Protein AF-0000000080482739 (afdb_homodimer)

pLDDT: mean 92.6, std 7.58, range [60.0, 98.81]

InterPro domains:
  IPR036388 Winged helix-like DNA-binding domain superfamily [G3DSA:1.10.10.10] (7-89)
  IPR036390 Winged helix DNA-binding domain superfamily [SSF46785] (34-81)

Secondary structure (DSSP, 8-state):
--HHHHHHHHHH-TT--HHHHHHHHHHHH--S-EEHHHHHHHHT--HHHHHHHHHHHHHTTSEEEETTEEEE-HHHHHHHTT-S-GGGSPP-/--HHHHHHHHHH-TT--HHHHHHHHHHHH--S-EEHHHHHHHHT--HHHHHHHHHHHHHTTSEEEETTEEEE-HHHHHHHTT-S-GGGSPP-

Sequence (184 aa):
MSDEFLREMVNRISWFSPVDYEIMLFYEDHDIAVTAKSIAANIDYHRQYVNKRMRVLEDAGLFSNEEGIYELTEFGREFLAGNVDEDELPEPMSDEFLREMVNRISWFSPVDYEIMLFYEDHDIAVTAKSIAANIDYHRQYVNKRMRVLEDAGLFSNEEGIYELTEFGREFLAGNVDEDELPEP

Nearest PDB structures (foldseek):
  1r7j-assembly1_A-2  TM=8.053E-01  e=7.499E-03  Saccharolobus solfataricus
  7clf-assembly1_A  TM=6.835E-01  e=1.975E-03  Serratia marcescens
  2fxa-assembly3_D  TM=7.550E-01  e=1.098E-02  Bacillus subtilis
  1lnw-assembly2_C  TM=7.550E-01  e=2.072E-02  Pseudomonas aeruginosa
  1lnw-assembly3_F  TM=7.449E-01  e=1.825E-02  Pseudomonas aeruginosa

Foldseek 3Di:
DDPVLLVVLCVVQPVDDPVNSLLLVVCVVPQDKAALVVSCVPSVHDSVVSVVVLVQCVVQVQWDDDPRITGGDPVVVCVSVVNDDSVRGDGD/DDPVLLVVLCVVQPVDDPVNSLLLVVCVVPQDKAALVVSCVPSVHDSVVSVVVLVQCVVQVQWDDDPRITGGDPVVVCVSVVNDDSVRGDGD

Structure (mmCIF, N/CA/C/O backbone):
data_AF-0000000080482739-model_v1
#
loop_
_entity.id
_entity.type
_entity.pdbx_description
1 polymer 'MarR family transcriptional regulator'
#
loop_
_atom_site.group_PDB
_atom_site.id
_atom_site.type_symbol
_atom_site.label_atom_id
_atom_site.label_alt_id
_atom_site.label_comp_id
_atom_site.label_asym_id
_atom_site.label_entity_id
_atom_site.label_seq_id
_atom_site.pdbx_PDB_ins_code
_atom_site.Cartn_x
_atom_site.Cartn_y
_atom_site.Cartn_z
_atom_site.occupancy
_atom_site.B_iso_or_equiv
_atom_site.auth_seq_id
_atom_site.auth_comp_id
_atom_site.auth_asym_id
_atom_site.auth_atom_id
_atom_site.pdbx_PDB_model_num
ATOM 1 N N . MET A 1 1 ? 2.748 -4.219 -19.047 1 60 1 MET A N 1
ATOM 2 C CA . MET A 1 1 ? 2.061 -5.406 -19.547 1 60 1 MET A CA 1
ATOM 3 C C . MET A 1 1 ? 0.596 -5.102 -19.844 1 60 1 MET A C 1
ATOM 5 O O . MET A 1 1 ? -0.041 -4.336 -19.125 1 60 1 MET A O 1
ATOM 9 N N . SER A 1 2 ? 0.204 -5.523 -21.078 1 67.19 2 SER A N 1
ATOM 10 C CA . SER A 1 2 ? -1.145 -5.199 -21.531 1 67.19 2 SER A CA 1
ATOM 11 C C . SER A 1 2 ? -2.191 -6.027 -20.781 1 67.19 2 SER A C 1
ATOM 13 O O . SER A 1 2 ? -1.904 -7.133 -20.328 1 67.19 2 SER A O 1
ATOM 15 N N . ASP A 1 3 ? -3.18 -5.355 -20.188 1 77.38 3 ASP A N 1
ATOM 16 C CA . ASP A 1 3 ? -4.375 -6.023 -19.688 1 77.38 3 ASP A CA 1
ATOM 17 C C . ASP A 1 3 ? -4.676 -7.293 -20.469 1 77.38 3 ASP A C 1
ATOM 19 O O . ASP A 1 3 ? -5.055 -8.312 -19.906 1 77.38 3 ASP A O 1
ATOM 23 N N . GLU A 1 4 ? -4.211 -7.254 -21.703 1 78.88 4 GLU A N 1
ATOM 24 C CA . GLU A 1 4 ? -4.441 -8.398 -22.578 1 78.88 4 GLU A CA 1
ATOM 25 C C . GLU A 1 4 ? -3.539 -9.57 -22.219 1 78.88 4 GLU A C 1
ATOM 27 O O . GLU A 1 4 ? -3.977 -10.727 -22.219 1 78.88 4 GLU A O 1
ATOM 32 N N . PHE A 1 5 ? -2.369 -9.266 -21.906 1 81.44 5 PHE A N 1
ATOM 33 C CA . PHE A 1 5 ? -1.421 -10.297 -21.5 1 81.44 5 PHE A CA 1
ATOM 34 C C . PHE A 1 5 ? -1.895 -11 -20.234 1 81.44 5 PHE A C 1
ATOM 36 O O . PHE A 1 5 ? -1.905 -12.234 -20.172 1 81.44 5 PHE A O 1
ATOM 43 N N . LEU A 1 6 ? -2.285 -10.32 -19.25 1 83.19 6 LEU A N 1
ATOM 44 C CA . LEU A 1 6 ? -2.709 -10.898 -17.984 1 83.19 6 LEU A CA 1
ATOM 45 C C . LEU A 1 6 ? -3.971 -11.734 -18.156 1 83.19 6 LEU A C 1
ATOM 47 O O . LEU A 1 6 ? -4.105 -12.797 -17.547 1 83.19 6 LEU A O 1
ATOM 51 N N . ARG A 1 7 ? -4.816 -11.312 -19.031 1 81.81 7 ARG A N 1
ATOM 52 C CA . ARG A 1 7 ? -6.035 -12.07 -19.312 1 81.81 7 ARG A CA 1
ATOM 53 C C . ARG A 1 7 ? -5.707 -13.43 -19.922 1 81.81 7 ARG A C 1
ATOM 55 O O . ARG A 1 7 ? -6.352 -14.43 -19.609 1 81.81 7 ARG A O 1
ATOM 62 N N . GLU A 1 8 ? -4.766 -13.383 -20.781 1 83.94 8 GLU A N 1
ATOM 63 C CA . GLU A 1 8 ? -4.332 -14.633 -21.391 1 83.94 8 GLU A CA 1
ATOM 64 C C . GLU A 1 8 ? -3.729 -15.57 -20.344 1 83.94 8 GLU A C 1
ATOM 66 O O . GLU A 1 8 ? -3.941 -16.781 -20.406 1 83.94 8 GLU A O 1
ATOM 71 N N . MET A 1 9 ? -3.021 -14.992 -19.422 1 84.06 9 MET A N 1
ATOM 72 C CA . MET A 1 9 ? -2.373 -15.805 -18.406 1 84.06 9 MET A CA 1
ATOM 73 C C . MET A 1 9 ? -3.406 -16.469 -17.5 1 84.06 9 MET A C 1
ATOM 75 O O . MET A 1 9 ? -3.254 -17.625 -17.109 1 84.06 9 MET A O 1
ATOM 79 N N . VAL A 1 10 ? -4.418 -15.719 -17.125 1 82.5 10 VAL A N 1
ATOM 80 C CA . VAL A 1 10 ? -5.477 -16.234 -16.266 1 82.5 10 VAL A CA 1
ATOM 81 C C . VAL A 1 10 ? -6.09 -17.484 -16.891 1 82.5 10 VAL A C 1
ATOM 83 O O . VAL A 1 10 ? -6.48 -18.422 -16.188 1 82.5 10 VAL A O 1
ATOM 86 N N . ASN A 1 11 ? -6.07 -17.5 -18.156 1 83.69 11 ASN A N 1
ATOM 87 C CA . ASN A 1 11 ? -6.641 -18.641 -18.875 1 83.69 11 ASN A CA 1
ATOM 88 C C . ASN A 1 11 ? -5.656 -19.812 -18.953 1 83.69 11 ASN A C 1
ATOM 90 O O . ASN A 1 11 ? -6.062 -20.969 -19.016 1 83.69 11 ASN A O 1
ATOM 94 N N . ARG A 1 12 ? -4.43 -19.531 -18.969 1 86.62 12 ARG A N 1
ATOM 95 C CA . ARG A 1 12 ? -3.428 -20.547 -19.25 1 86.62 12 ARG A CA 1
ATOM 96 C C . ARG A 1 12 ? -2.889 -21.156 -17.953 1 86.62 12 ARG A C 1
ATOM 98 O O . ARG A 1 12 ? -2.418 -22.297 -17.938 1 86.62 12 ARG A O 1
ATOM 105 N N . ILE A 1 13 ? -2.891 -20.391 -16.922 1 90.75 13 ILE A N 1
ATOM 106 C CA . ILE A 1 13 ? -2.375 -20.875 -15.641 1 90.75 13 ILE A CA 1
ATOM 107 C C . ILE A 1 13 ? -3.51 -21.5 -14.828 1 90.75 13 ILE A C 1
ATOM 109 O O . ILE A 1 13 ? -4.402 -20.797 -14.352 1 90.75 13 ILE A O 1
ATOM 113 N N . SER A 1 14 ? -3.438 -22.766 -14.617 1 88.81 14 SER A N 1
ATOM 114 C CA . SER A 1 14 ? -4.562 -23.547 -14.117 1 88.81 14 SER A CA 1
ATOM 115 C C . SER A 1 14 ? -4.816 -23.266 -12.641 1 88.81 14 SER A C 1
ATOM 117 O O . SER A 1 14 ? -5.941 -23.422 -12.156 1 88.81 14 SER A O 1
ATOM 119 N N . TRP A 1 15 ? -3.82 -22.938 -11.891 1 92.38 15 TRP A N 1
ATOM 120 C CA . TRP A 1 15 ? -3.994 -22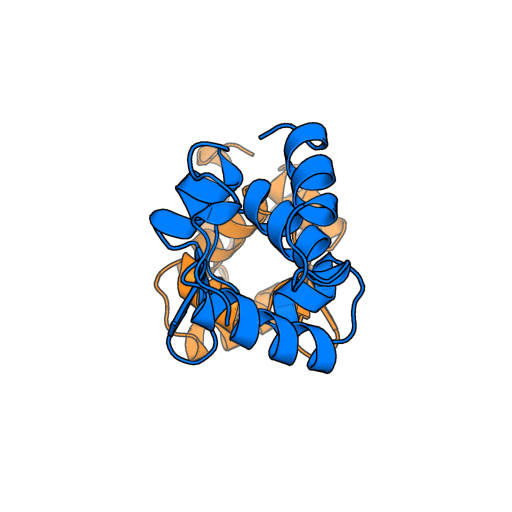.781 -10.453 1 92.38 15 TRP A CA 1
ATOM 121 C C . TRP A 1 15 ? -4.293 -21.328 -10.094 1 92.38 15 TRP A C 1
ATOM 123 O O . TRP A 1 15 ? -4.48 -21 -8.922 1 92.38 15 TRP A O 1
ATOM 133 N N . PHE A 1 16 ? -4.234 -20.359 -11.172 1 93.44 16 PHE A N 1
ATOM 134 C CA . PHE A 1 16 ? -4.57 -18.953 -10.938 1 93.44 16 PHE A CA 1
ATOM 135 C C . PHE A 1 16 ? -6.059 -18.797 -10.648 1 93.44 16 PHE A C 1
ATOM 137 O O . PHE A 1 16 ? -6.895 -19.422 -11.305 1 93.44 16 PHE A O 1
ATOM 144 N N . SER A 1 17 ? -6.367 -18.062 -9.648 1 92.94 17 SER A N 1
ATOM 145 C CA . SER A 1 17 ? -7.742 -17.672 -9.359 1 92.94 17 SER A CA 1
ATOM 146 C C . SER A 1 17 ? -8.031 -16.25 -9.867 1 92.94 17 SER A C 1
ATOM 148 O O . SER A 1 17 ? -7.105 -15.477 -10.102 1 92.94 17 SER A O 1
ATOM 150 N N . PRO A 1 18 ? -9.273 -15.945 -10.078 1 92.5 18 PRO A N 1
ATOM 151 C CA . PRO A 1 18 ? -9.625 -14.594 -10.523 1 92.5 18 PRO A CA 1
ATOM 152 C C . PRO A 1 18 ? -9.016 -13.508 -9.633 1 92.5 18 PRO A C 1
ATOM 154 O O . PRO A 1 18 ? -8.57 -12.477 -10.133 1 92.5 18 PRO A O 1
ATOM 157 N N . VAL A 1 19 ? -9.016 -13.773 -8.383 1 95.81 19 VAL A N 1
ATOM 158 C CA . VAL A 1 19 ? -8.492 -12.789 -7.445 1 95.81 19 VAL A CA 1
ATOM 159 C C . VAL A 1 19 ? -7 -12.578 -7.703 1 95.81 19 VAL A C 1
ATOM 161 O O . VAL A 1 19 ? -6.48 -11.477 -7.52 1 95.81 19 VAL A O 1
ATOM 164 N N . ASP A 1 20 ? -6.273 -13.633 -8.141 1 95.56 20 ASP A N 1
ATOM 165 C CA . ASP A 1 20 ? -4.848 -13.508 -8.438 1 95.56 20 ASP A CA 1
ATOM 166 C C . ASP A 1 20 ? -4.609 -12.492 -9.547 1 95.56 20 ASP A C 1
ATOM 168 O O . ASP A 1 20 ? -3.641 -11.727 -9.5 1 95.56 20 ASP A O 1
ATOM 172 N N . TYR A 1 21 ? -5.488 -12.508 -10.469 1 92.5 21 TYR A N 1
ATOM 173 C CA . TYR A 1 21 ? -5.434 -11.539 -11.562 1 92.5 21 TYR A CA 1
ATOM 174 C C . TYR A 1 21 ? -5.551 -10.117 -11.039 1 92.5 21 TYR A C 1
ATOM 176 O O . TYR A 1 21 ? -4.77 -9.242 -11.422 1 92.5 21 TYR A O 1
ATOM 184 N N . GLU A 1 22 ? -6.555 -9.883 -10.203 1 96.25 22 GLU A N 1
ATOM 185 C CA . GLU A 1 22 ? -6.754 -8.555 -9.625 1 96.25 22 GLU A CA 1
ATOM 186 C C . GLU A 1 22 ? -5.543 -8.117 -8.805 1 96.25 22 GLU A C 1
ATOM 188 O O . GLU A 1 22 ? -5.148 -6.949 -8.852 1 96.25 22 GLU A O 1
ATOM 193 N N . ILE A 1 23 ? -4.969 -9.07 -8.055 1 97.81 23 ILE A N 1
ATOM 194 C CA . ILE A 1 23 ? -3.768 -8.797 -7.27 1 97.81 23 ILE A CA 1
ATOM 195 C C . ILE A 1 23 ? -2.631 -8.383 -8.203 1 97.81 23 ILE A C 1
ATOM 197 O O . ILE A 1 23 ? -1.956 -7.379 -7.953 1 97.81 23 ILE A O 1
ATOM 201 N N . MET A 1 24 ? -2.422 -9.125 -9.32 1 95.81 24 MET A N 1
ATOM 202 C CA . MET A 1 24 ? -1.349 -8.844 -10.266 1 95.81 24 MET A CA 1
ATOM 203 C C . MET A 1 24 ? -1.55 -7.488 -10.93 1 95.81 24 MET A C 1
ATOM 205 O O . MET A 1 24 ? -0.592 -6.734 -11.109 1 95.81 24 MET A O 1
ATOM 209 N N . LEU A 1 25 ? -2.787 -7.125 -11.266 1 95 25 LEU A N 1
ATOM 210 C CA . LEU A 1 25 ? -3.094 -5.832 -11.875 1 95 25 LEU A CA 1
ATOM 211 C C . LEU A 1 25 ? -2.777 -4.695 -10.906 1 95 25 LEU A C 1
ATOM 213 O O . LEU A 1 25 ? -2.248 -3.658 -11.312 1 95 25 LEU A O 1
ATOM 217 N N . PHE A 1 26 ? -3.148 -4.965 -9.641 1 97.12 26 PHE A N 1
ATOM 218 C CA . PHE A 1 26 ? -2.83 -3.982 -8.617 1 97.12 26 PHE A CA 1
ATOM 219 C C . PHE A 1 26 ? -1.335 -3.688 -8.594 1 97.12 26 PHE A C 1
ATOM 221 O O . PHE A 1 26 ? -0.926 -2.525 -8.594 1 97.12 26 PHE A O 1
ATOM 228 N N . TYR A 1 27 ? -0.51 -4.719 -8.594 1 97.06 27 TYR A N 1
ATOM 229 C CA . TYR A 1 27 ? 0.936 -4.555 -8.492 1 97.06 27 TYR A CA 1
ATOM 230 C C . TYR A 1 27 ? 1.52 -4.027 -9.797 1 97.06 27 TYR A C 1
ATOM 232 O O . TYR A 1 27 ? 2.598 -3.43 -9.805 1 97.06 27 TYR A O 1
ATOM 240 N N . GLU A 1 28 ? 0.856 -4.336 -10.883 1 93.5 28 GLU A N 1
ATOM 241 C CA . GLU A 1 28 ? 1.294 -3.744 -12.148 1 93.5 28 GLU A CA 1
ATOM 242 C C . GLU A 1 28 ? 1.223 -2.221 -12.102 1 93.5 28 GLU A C 1
ATOM 244 O O . GLU A 1 28 ? 2.115 -1.536 -12.602 1 93.5 28 GLU A O 1
ATOM 249 N N . ASP A 1 29 ? 0.211 -1.74 -11.469 1 93.94 29 ASP A N 1
ATOM 250 C CA . ASP A 1 29 ? -0.023 -0.302 -11.391 1 93.94 29 ASP A CA 1
ATOM 251 C C . ASP A 1 29 ? 0.742 0.314 -10.219 1 93.94 29 ASP A C 1
ATOM 253 O O . ASP A 1 29 ? 1.063 1.504 -10.242 1 93.94 29 ASP A O 1
ATOM 257 N N . HIS A 1 30 ? 0.973 -0.564 -9.211 1 95.94 30 HIS A N 1
ATOM 258 C CA . HIS A 1 30 ? 1.596 -0.087 -7.984 1 95.94 30 HIS A CA 1
ATOM 259 C C . HIS A 1 30 ? 2.715 -1.021 -7.535 1 95.94 30 HIS A C 1
ATOM 261 O O . HIS A 1 30 ? 2.484 -1.938 -6.742 1 95.94 30 HIS A O 1
ATOM 267 N N . ASP A 1 31 ? 3.895 -0.769 -7.98 1 95.12 31 ASP A N 1
ATOM 268 C CA . ASP A 1 31 ? 5.047 -1.569 -7.582 1 95.12 31 ASP A CA 1
ATOM 269 C C . ASP A 1 31 ? 5.582 -1.125 -6.223 1 95.12 31 ASP A C 1
ATOM 271 O O . ASP A 1 31 ? 6.621 -0.468 -6.141 1 95.12 31 ASP A O 1
ATOM 275 N N . ILE A 1 32 ? 4.828 -1.486 -5.184 1 97.81 32 ILE A N 1
ATOM 276 C CA . ILE A 1 32 ? 5.109 -1.084 -3.809 1 97.81 32 ILE A CA 1
ATOM 277 C C . ILE A 1 32 ? 5.031 -2.301 -2.891 1 97.81 32 ILE A C 1
ATOM 279 O O . ILE A 1 32 ? 4.633 -3.387 -3.318 1 97.81 32 ILE A O 1
ATOM 283 N N . ALA A 1 33 ? 5.508 -2.168 -1.626 1 98.31 33 ALA A N 1
ATOM 284 C CA . ALA A 1 33 ? 5.418 -3.176 -0.574 1 98.31 33 ALA A CA 1
ATOM 285 C C . ALA A 1 33 ? 4.188 -2.951 0.3 1 98.31 33 ALA A C 1
ATOM 287 O O . ALA A 1 33 ? 4.082 -1.928 0.98 1 98.31 33 ALA A O 1
ATOM 288 N N . VAL A 1 34 ? 3.236 -3.957 0.28 1 98.56 34 VAL A N 1
ATOM 289 C CA . VAL A 1 34 ? 2.002 -3.703 1.017 1 98.56 34 VAL A CA 1
ATOM 290 C C . VAL A 1 34 ? 1.522 -4.992 1.68 1 98.56 34 VAL A C 1
ATOM 292 O O . VAL A 1 34 ? 1.953 -6.086 1.307 1 98.56 34 VAL A O 1
ATOM 295 N N . THR A 1 35 ? 0.647 -4.836 2.693 1 98.56 35 THR A N 1
ATOM 296 C CA . THR A 1 35 ? 0.034 -5.977 3.359 1 98.56 35 THR A CA 1
ATOM 297 C C . THR A 1 35 ? -1.109 -6.543 2.521 1 98.56 35 THR A C 1
ATOM 299 O O . THR A 1 35 ? -1.654 -5.852 1.658 1 98.56 35 THR A O 1
ATOM 302 N N . ALA A 1 36 ? -1.46 -7.77 2.877 1 98.5 36 ALA A N 1
ATOM 303 C CA . ALA A 1 36 ? -2.627 -8.383 2.252 1 98.5 36 ALA A CA 1
ATOM 304 C C . ALA A 1 36 ? -3.887 -7.566 2.516 1 98.5 36 ALA A C 1
ATOM 306 O O . ALA A 1 36 ? -4.75 -7.445 1.644 1 98.5 36 ALA A O 1
ATOM 307 N N . LYS A 1 37 ? -3.979 -6.996 3.721 1 98.25 37 LYS A N 1
ATOM 308 C CA . LYS A 1 37 ? -5.105 -6.137 4.078 1 98.25 37 LYS A CA 1
ATOM 309 C C . LYS A 1 37 ? -5.203 -4.938 3.141 1 98.25 37 LYS A C 1
ATOM 311 O O . LYS A 1 37 ? -6.297 -4.59 2.688 1 98.25 37 LYS A O 1
ATOM 316 N N . SER A 1 38 ? -4.121 -4.316 2.801 1 98.5 38 SER A N 1
ATOM 317 C CA . SER A 1 38 ? -4.098 -3.178 1.888 1 98.5 38 SER A CA 1
ATOM 318 C C . SER A 1 38 ? -4.512 -3.592 0.479 1 98.5 38 SER A C 1
ATOM 320 O O . SER A 1 38 ? -5.266 -2.881 -0.186 1 98.5 38 SER A O 1
ATOM 322 N N . ILE A 1 39 ? -3.941 -4.719 0.043 1 98.62 39 ILE A N 1
ATOM 323 C CA . ILE A 1 39 ? -4.297 -5.207 -1.286 1 98.62 39 ILE A CA 1
ATOM 324 C C . ILE A 1 39 ? -5.805 -5.406 -1.376 1 98.62 39 ILE A C 1
ATOM 326 O O . ILE A 1 39 ? -6.453 -4.91 -2.301 1 98.62 39 ILE A O 1
ATOM 330 N N . ALA A 1 40 ? -6.375 -6.098 -0.378 1 98.56 40 ALA A N 1
ATOM 331 C CA . ALA A 1 40 ? -7.805 -6.406 -0.354 1 98.56 40 ALA A CA 1
ATOM 332 C C . ALA A 1 40 ? -8.641 -5.137 -0.445 1 98.56 40 ALA A C 1
ATOM 334 O O . ALA A 1 40 ? -9.648 -5.098 -1.157 1 98.56 40 ALA A O 1
ATOM 335 N N . ALA A 1 41 ? -8.203 -4.113 0.21 1 97.94 41 ALA A N 1
ATOM 336 C CA . ALA A 1 41 ? -8.938 -2.85 0.262 1 97.94 41 ALA A CA 1
ATOM 337 C C . ALA A 1 41 ? -8.977 -2.182 -1.109 1 97.94 41 ALA A C 1
ATOM 339 O O . ALA A 1 41 ? -9.812 -1.31 -1.357 1 97.94 41 ALA A O 1
ATOM 340 N N . ASN A 1 42 ? -8.086 -2.568 -2.01 1 98.19 42 ASN A N 1
ATOM 341 C CA . ASN A 1 42 ? -7.965 -1.861 -3.281 1 98.19 42 ASN A CA 1
ATOM 342 C C . ASN A 1 42 ? -8.547 -2.678 -4.434 1 98.19 42 ASN A C 1
ATOM 344 O O . ASN A 1 42 ? -8.773 -2.146 -5.523 1 98.19 42 ASN A O 1
ATOM 348 N N . ILE A 1 43 ? -8.773 -3.945 -4.246 1 97.31 43 ILE A N 1
ATOM 349 C CA . ILE A 1 43 ? -9.273 -4.758 -5.352 1 97.31 43 ILE A CA 1
ATOM 350 C C . ILE A 1 43 ? -10.672 -5.285 -5.012 1 97.31 43 ILE A C 1
ATOM 352 O O . ILE A 1 43 ? -11.258 -6.039 -5.785 1 97.31 43 ILE A O 1
ATOM 356 N N . ASP A 1 44 ? -11.266 -4.941 -3.842 1 91.44 44 ASP A N 1
ATOM 357 C CA . ASP A 1 44 ? -12.617 -5.219 -3.377 1 91.44 44 ASP A CA 1
ATOM 358 C C . ASP A 1 44 ? -12.82 -6.715 -3.135 1 91.44 44 ASP A C 1
ATOM 360 O O . ASP A 1 44 ? -13.773 -7.305 -3.641 1 91.44 44 ASP A O 1
ATOM 364 N N . TYR A 1 45 ? -11.906 -7.426 -2.619 1 96.06 45 TYR A N 1
ATOM 365 C CA . TYR A 1 45 ? -11.977 -8.797 -2.117 1 96.06 45 TYR A CA 1
ATOM 366 C C . TYR A 1 45 ? -11.805 -8.828 -0.604 1 96.06 45 TYR A C 1
ATOM 368 O O . TYR A 1 45 ? -11.297 -7.879 -0.008 1 96.06 45 TYR A O 1
ATOM 376 N N . HIS A 1 46 ? -12.281 -9.891 -0.021 1 96.44 46 HIS A N 1
ATOM 377 C CA . HIS A 1 46 ? -12.141 -10.055 1.422 1 96.44 46 HIS A CA 1
ATOM 378 C C . HIS A 1 46 ? -10.695 -10.328 1.807 1 96.44 46 HIS A C 1
ATOM 380 O O . HIS A 1 46 ? -9.992 -11.078 1.123 1 96.44 46 HIS A O 1
ATOM 386 N N . ARG A 1 47 ? -10.305 -9.766 2.883 1 96.69 47 ARG A N 1
ATOM 387 C CA . ARG A 1 47 ? -8.922 -9.844 3.35 1 96.69 47 ARG A CA 1
ATOM 388 C C . ARG A 1 47 ? -8.492 -11.289 3.568 1 96.69 47 ARG A C 1
ATOM 390 O O . ARG A 1 47 ? -7.367 -11.664 3.236 1 96.69 47 ARG A O 1
ATOM 397 N N . GLN A 1 48 ? -9.344 -12.07 4.109 1 97.56 48 GLN A N 1
ATOM 398 C CA . GLN A 1 48 ? -8.984 -13.453 4.41 1 97.56 48 GLN A CA 1
ATOM 399 C C . GLN A 1 48 ? -8.641 -14.227 3.139 1 97.56 48 GLN A C 1
ATOM 401 O O . GLN A 1 48 ? -7.703 -15.016 3.121 1 97.56 48 GLN A O 1
ATOM 406 N N . TYR A 1 49 ? -9.445 -13.992 2.096 1 97.88 49 TYR A N 1
ATOM 407 C CA . TYR A 1 49 ? -9.188 -14.68 0.836 1 97.88 49 TYR A CA 1
ATOM 408 C C . TYR A 1 49 ? -7.91 -14.172 0.186 1 97.88 49 TYR A C 1
ATOM 410 O O . TYR A 1 49 ? -7.133 -14.953 -0.368 1 97.88 49 TYR A O 1
ATOM 418 N N . VAL A 1 50 ? -7.688 -12.906 0.201 1 98.56 50 VAL A N 1
ATOM 419 C CA . VAL A 1 50 ? -6.465 -12.328 -0.354 1 98.56 50 VAL A CA 1
ATOM 420 C C . VAL A 1 50 ? -5.25 -12.883 0.386 1 98.56 50 VAL A C 1
ATOM 422 O O . VAL A 1 50 ? -4.227 -13.195 -0.23 1 98.56 50 VAL A O 1
ATOM 425 N N . ASN A 1 51 ? -5.309 -12.969 1.728 1 98.38 51 ASN A N 1
ATOM 426 C CA . ASN A 1 51 ? -4.23 -13.57 2.506 1 98.38 51 ASN A CA 1
ATOM 427 C C . ASN A 1 51 ? -3.857 -14.953 1.981 1 98.38 51 ASN A C 1
ATOM 429 O O . ASN A 1 51 ? -2.678 -15.25 1.785 1 98.38 51 ASN A O 1
ATOM 433 N N . LYS A 1 52 ? -4.863 -15.766 1.803 1 97.94 52 LYS A N 1
ATOM 434 C CA . LYS A 1 52 ? -4.645 -17.125 1.304 1 97.94 52 LYS A CA 1
ATOM 435 C C . LYS A 1 52 ? -3.975 -17.094 -0.067 1 97.94 52 LYS A C 1
ATOM 437 O O . LYS A 1 52 ? -3.025 -17.844 -0.31 1 97.94 52 LYS A O 1
ATOM 442 N N . ARG A 1 53 ? -4.488 -16.234 -0.937 1 98.12 53 ARG A N 1
ATOM 443 C CA . ARG A 1 53 ? -3.982 -16.203 -2.305 1 98.12 53 ARG A CA 1
ATOM 444 C C . ARG A 1 53 ? -2.57 -15.633 -2.354 1 98.12 53 ARG A C 1
ATOM 446 O O . ARG A 1 53 ? -1.754 -16.047 -3.178 1 98.12 53 ARG A O 1
ATOM 453 N N . MET A 1 54 ? -2.244 -14.688 -1.485 1 98.56 54 MET A N 1
ATOM 454 C CA . MET A 1 54 ? -0.889 -14.148 -1.441 1 98.56 54 MET A CA 1
ATOM 455 C C . MET A 1 54 ? 0.115 -15.227 -1.061 1 98.56 54 MET A C 1
ATOM 457 O O . MET A 1 54 ? 1.247 -15.234 -1.548 1 98.56 54 MET A O 1
ATOM 461 N N . ARG A 1 55 ? -0.265 -16.141 -0.171 1 98 55 ARG A N 1
ATOM 462 C CA . ARG A 1 55 ? 0.608 -17.25 0.181 1 98 55 ARG A CA 1
ATOM 463 C C . ARG A 1 55 ? 0.883 -18.141 -1.03 1 98 55 ARG A C 1
ATOM 465 O O . ARG A 1 55 ? 2.02 -18.562 -1.252 1 98 55 ARG A O 1
ATOM 472 N N . VAL A 1 56 ? -0.133 -18.406 -1.792 1 97.19 56 VAL A N 1
ATOM 473 C CA . VAL A 1 56 ? -0.007 -19.219 -2.992 1 97.19 56 VAL A CA 1
ATOM 474 C C . VAL A 1 56 ? 0.936 -18.547 -3.984 1 97.19 56 VAL A C 1
ATOM 476 O O . VAL A 1 56 ? 1.847 -19.188 -4.52 1 97.19 56 VAL A O 1
ATOM 479 N N . LEU A 1 57 ? 0.733 -17.25 -4.254 1 97.31 57 LEU A N 1
ATOM 480 C CA . LEU A 1 57 ? 1.543 -16.5 -5.199 1 97.31 57 LEU A CA 1
ATOM 481 C C . LEU A 1 57 ? 2.98 -16.375 -4.711 1 97.31 57 LEU A C 1
ATOM 483 O O . LEU A 1 57 ? 3.918 -16.375 -5.512 1 97.31 57 LEU A O 1
ATOM 487 N N . GLU A 1 58 ? 3.129 -16.219 -3.328 1 97.81 58 GLU A N 1
ATOM 488 C CA . GLU A 1 58 ? 4.457 -16.234 -2.719 1 97.81 58 GLU A CA 1
ATOM 489 C C . GLU A 1 58 ? 5.156 -17.578 -2.957 1 97.81 58 GLU A C 1
ATOM 491 O O . GLU A 1 58 ? 6.328 -17.609 -3.342 1 97.81 58 GLU A O 1
ATOM 496 N N . ASP A 1 59 ? 4.441 -18.656 -2.734 1 96.75 59 ASP A N 1
ATOM 497 C CA . ASP A 1 59 ? 4.992 -19.984 -2.93 1 96.75 59 ASP A CA 1
ATOM 498 C C . ASP A 1 59 ? 5.422 -20.203 -4.383 1 96.75 59 ASP A C 1
ATOM 500 O O . ASP A 1 59 ? 6.371 -20.938 -4.652 1 96.75 59 ASP A O 1
ATOM 504 N N . ALA A 1 60 ? 4.73 -19.531 -5.293 1 95.44 60 ALA A N 1
ATOM 505 C CA . ALA A 1 60 ? 5.051 -19.625 -6.715 1 95.44 60 ALA A CA 1
ATOM 506 C C . ALA A 1 60 ? 6.258 -18.75 -7.062 1 95.44 60 ALA A C 1
ATOM 508 O O . ALA A 1 60 ? 6.723 -18.75 -8.203 1 95.44 60 ALA A O 1
ATOM 509 N N . GLY A 1 61 ? 6.707 -17.953 -6.09 1 95.75 61 GLY A N 1
ATOM 510 C CA . GLY A 1 61 ? 7.93 -17.188 -6.266 1 95.75 61 GLY A CA 1
ATOM 511 C C . GLY A 1 61 ? 7.684 -15.781 -6.781 1 95.75 61 GLY A C 1
ATOM 512 O O . GLY A 1 61 ? 8.625 -15.031 -7.047 1 95.75 61 GLY A O 1
ATOM 513 N N . LEU A 1 62 ? 6.477 -15.391 -6.938 1 96.5 62 LEU A N 1
ATOM 514 C CA . LEU A 1 62 ? 6.133 -14.109 -7.547 1 96.5 62 LEU A CA 1
ATOM 515 C C . LEU A 1 62 ? 6.266 -12.969 -6.539 1 96.5 62 LEU A C 1
ATOM 517 O O . LEU A 1 62 ? 6.516 -11.828 -6.922 1 96.5 62 LEU A O 1
ATOM 521 N N . PHE A 1 63 ? 6.117 -13.305 -5.262 1 98.44 63 PHE A N 1
ATOM 522 C CA . PHE A 1 63 ? 6.188 -12.297 -4.215 1 98.44 63 PHE A CA 1
ATOM 523 C C . PHE A 1 63 ? 7.137 -12.734 -3.104 1 98.44 63 PHE A C 1
ATOM 525 O O . PHE A 1 63 ? 7.262 -13.922 -2.82 1 98.44 63 PHE A O 1
ATOM 532 N N . SER A 1 64 ? 7.84 -11.805 -2.533 1 98.56 64 SER A N 1
ATOM 533 C CA . SER A 1 64 ? 8.477 -11.984 -1.233 1 98.56 64 SER A CA 1
ATOM 534 C C . SER A 1 64 ? 7.566 -11.516 -0.103 1 98.56 64 SER A C 1
ATOM 536 O O . SER A 1 64 ? 6.602 -10.781 -0.338 1 98.56 64 SER A O 1
ATOM 538 N N . ASN A 1 65 ? 7.824 -11.977 1.054 1 98.56 65 ASN A N 1
ATOM 539 C CA . ASN A 1 65 ? 7.047 -11.688 2.256 1 98.56 65 ASN A CA 1
ATOM 540 C C . ASN A 1 65 ? 7.953 -11.43 3.457 1 98.56 65 ASN A C 1
ATOM 542 O O . ASN A 1 65 ? 8.703 -12.312 3.879 1 98.56 65 ASN A O 1
ATOM 546 N N . GLU A 1 66 ? 7.965 -10.289 3.898 1 97.56 66 GLU A N 1
ATOM 547 C CA . GLU A 1 66 ? 8.648 -9.938 5.141 1 97.56 66 GLU A CA 1
ATOM 548 C C . GLU A 1 66 ? 7.66 -9.484 6.207 1 97.56 66 GLU A C 1
ATOM 550 O O . GLU A 1 66 ? 7.309 -8.305 6.273 1 97.56 66 GLU A O 1
ATOM 555 N N . GLU A 1 67 ? 7.363 -10.414 7.086 1 96.56 67 GLU A N 1
ATOM 556 C CA . GLU A 1 67 ? 6.461 -10.148 8.203 1 96.56 67 GLU A CA 1
ATOM 557 C C . GLU A 1 67 ? 5.133 -9.578 7.711 1 96.56 67 GLU A C 1
ATOM 559 O O . GLU A 1 67 ? 4.672 -8.555 8.219 1 96.56 67 GLU A O 1
ATOM 564 N N . GLY A 1 68 ? 4.602 -10.125 6.668 1 97.56 68 GLY A N 1
ATOM 565 C CA . GLY A 1 68 ? 3.27 -9.766 6.211 1 97.56 68 GLY A CA 1
ATOM 566 C C . GLY A 1 68 ? 3.271 -8.664 5.172 1 97.56 68 GLY A C 1
ATOM 567 O O . GLY A 1 68 ? 2.211 -8.242 4.703 1 97.56 68 GLY A O 1
ATOM 568 N N . ILE A 1 69 ? 4.453 -8.18 4.766 1 98.38 69 ILE A N 1
ATOM 569 C CA . ILE A 1 69 ? 4.598 -7.184 3.707 1 98.38 69 ILE A CA 1
ATOM 570 C C . ILE A 1 69 ? 5.012 -7.871 2.408 1 98.38 69 ILE A C 1
ATOM 572 O O . ILE A 1 69 ? 6.102 -8.445 2.324 1 98.38 69 ILE A O 1
ATOM 576 N N . TYR A 1 70 ? 4.148 -7.734 1.407 1 98.81 70 TYR A N 1
ATOM 577 C CA . TYR A 1 70 ? 4.391 -8.414 0.138 1 98.81 70 TYR A CA 1
ATOM 578 C C . TYR A 1 70 ? 4.945 -7.445 -0.899 1 98.81 70 TYR A C 1
ATOM 580 O O . TYR A 1 70 ? 4.48 -6.309 -1.011 1 98.81 70 TYR A O 1
ATOM 588 N N . GLU A 1 71 ? 5.902 -7.879 -1.575 1 98.62 71 GLU A N 1
ATOM 589 C CA . GLU A 1 71 ? 6.52 -7.152 -2.682 1 98.62 71 GLU A CA 1
ATOM 590 C C . GLU A 1 71 ? 6.832 -8.086 -3.848 1 98.62 71 GLU A C 1
ATOM 592 O O . GLU A 1 71 ? 7.16 -9.258 -3.643 1 98.62 71 GLU A O 1
ATOM 597 N N . LEU A 1 72 ? 6.688 -7.566 -5.027 1 98.44 72 LEU A N 1
ATOM 598 C CA . LEU A 1 72 ? 7.07 -8.367 -6.184 1 98.44 72 LEU A CA 1
ATOM 599 C C . LEU A 1 72 ? 8.539 -8.766 -6.105 1 98.44 72 LEU A C 1
ATOM 601 O O . LEU A 1 72 ? 9.398 -7.945 -5.773 1 98.44 72 LEU A O 1
ATOM 605 N N . THR A 1 73 ? 8.812 -10.023 -6.363 1 97.81 73 THR A N 1
ATOM 606 C CA . THR A 1 73 ? 10.188 -10.43 -6.621 1 97.81 73 THR A CA 1
ATOM 607 C C . THR A 1 73 ? 10.633 -9.992 -8.016 1 97.81 73 THR A C 1
ATOM 609 O O . THR A 1 73 ? 9.82 -9.484 -8.797 1 97.81 73 THR A O 1
ATOM 612 N N . GLU A 1 74 ? 11.984 -10.148 -8.297 1 96.88 74 GLU A N 1
ATOM 613 C CA . GLU A 1 74 ? 12.438 -9.938 -9.672 1 96.88 74 GLU A CA 1
ATOM 614 C C . GLU A 1 74 ? 11.688 -10.852 -10.641 1 96.88 74 GLU A C 1
ATOM 616 O O . GLU A 1 74 ? 11.281 -10.414 -11.727 1 96.88 74 GLU A O 1
ATOM 621 N N . PHE A 1 75 ? 11.523 -12.109 -10.227 1 95.44 75 PHE A N 1
ATOM 622 C CA . PHE A 1 75 ? 10.758 -13.062 -11.016 1 95.44 75 PHE A CA 1
ATOM 623 C C . PHE A 1 75 ? 9.336 -12.578 -11.227 1 95.44 75 PHE A C 1
ATOM 625 O O . PHE A 1 75 ? 8.797 -12.656 -12.336 1 95.44 75 PHE A O 1
ATOM 632 N N . GLY A 1 76 ? 8.664 -12.109 -10.203 1 95.5 76 GLY A N 1
ATOM 633 C CA . GLY A 1 76 ? 7.316 -11.57 -10.289 1 95.5 76 GLY A CA 1
ATOM 634 C C . GLY A 1 76 ? 7.203 -10.398 -11.25 1 95.5 76 GLY A C 1
ATOM 635 O O . GLY A 1 76 ? 6.238 -10.305 -12.016 1 95.5 76 GLY A O 1
ATOM 636 N N . ARG A 1 77 ? 8.219 -9.5 -11.258 1 96.31 77 ARG A N 1
ATOM 637 C CA . ARG A 1 77 ? 8.242 -8.359 -12.164 1 96.31 77 ARG A CA 1
ATOM 638 C C . ARG A 1 77 ? 8.391 -8.82 -13.609 1 96.31 77 ARG A C 1
ATOM 640 O O . ARG A 1 77 ? 7.719 -8.297 -14.508 1 96.31 77 ARG A O 1
ATOM 647 N N . GLU A 1 78 ? 9.258 -9.727 -13.844 1 93.69 78 GLU A N 1
ATOM 648 C CA . GLU A 1 78 ? 9.453 -10.273 -15.188 1 93.69 78 GLU A CA 1
ATOM 649 C C . GLU A 1 78 ? 8.195 -10.961 -15.688 1 93.69 78 GLU A C 1
ATOM 651 O O . GLU A 1 78 ? 7.859 -10.875 -16.875 1 93.69 78 GLU A O 1
ATOM 656 N N . PHE A 1 79 ? 7.59 -11.664 -14.727 1 93.38 79 PHE A N 1
ATOM 657 C CA . PHE A 1 79 ? 6.34 -12.328 -15.078 1 93.38 79 PHE A CA 1
ATOM 658 C C . PHE A 1 79 ? 5.301 -11.312 -15.547 1 93.38 79 PHE A C 1
ATOM 660 O O . PHE A 1 79 ? 4.695 -11.484 -16.609 1 93.38 79 PHE A O 1
ATOM 667 N N . LEU A 1 80 ? 5.086 -10.266 -14.805 1 92.75 80 LEU A N 1
ATOM 668 C CA . LEU A 1 80 ? 4.105 -9.242 -1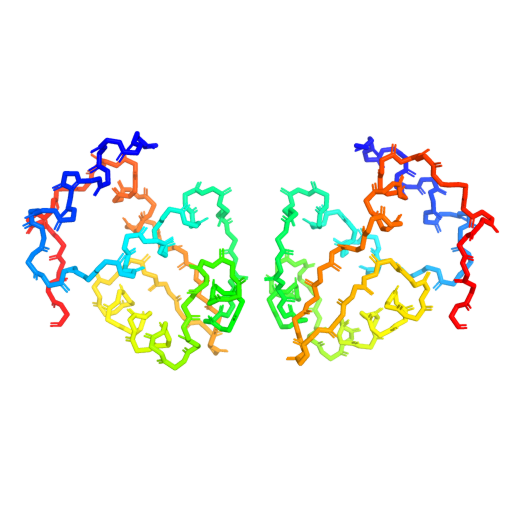5.141 1 92.75 80 LEU A CA 1
ATOM 669 C C . LEU A 1 80 ? 4.477 -8.539 -16.438 1 92.75 80 LEU A C 1
ATOM 671 O O . LEU A 1 80 ? 3.596 -8.094 -17.188 1 92.75 80 LEU A O 1
ATOM 675 N N . ALA A 1 81 ? 5.777 -8.492 -16.719 1 91.62 81 ALA A N 1
ATOM 676 C CA . ALA A 1 81 ? 6.258 -7.836 -17.938 1 91.62 81 ALA A CA 1
ATOM 677 C C . ALA A 1 81 ? 6.07 -8.742 -19.156 1 91.62 81 ALA A C 1
ATOM 679 O O . ALA A 1 81 ? 6.281 -8.312 -20.297 1 91.62 81 ALA A O 1
ATOM 680 N N . GLY A 1 82 ? 5.723 -9.961 -18.891 1 89.25 82 GLY A N 1
ATOM 681 C CA . GLY A 1 82 ? 5.523 -10.898 -19.984 1 89.25 82 GLY A CA 1
ATOM 682 C C . GLY A 1 82 ? 6.797 -11.609 -20.391 1 89.25 82 GLY A C 1
ATOM 683 O O . GLY A 1 82 ? 6.859 -12.203 -21.469 1 89.25 82 GLY A O 1
ATOM 684 N N . ASN A 1 83 ? 7.789 -11.547 -19.609 1 90.75 83 ASN A N 1
ATOM 685 C CA . ASN A 1 83 ? 9.094 -12.109 -19.938 1 90.75 83 ASN A CA 1
ATOM 686 C C . ASN A 1 83 ? 9.25 -13.531 -19.391 1 90.75 83 ASN A C 1
ATOM 688 O O . ASN A 1 83 ? 10.273 -14.172 -19.625 1 90.75 83 ASN A O 1
ATOM 692 N N . VAL A 1 84 ? 8.367 -14.008 -18.578 1 86.5 84 VAL A N 1
ATOM 693 C CA . VAL A 1 84 ? 8.359 -15.359 -18.031 1 86.5 84 VAL A CA 1
ATOM 694 C C . VAL A 1 84 ? 7.191 -16.156 -18.625 1 86.5 84 VAL A C 1
ATOM 696 O O . VAL A 1 84 ? 6.055 -15.68 -18.625 1 86.5 84 VAL A O 1
ATOM 699 N N . ASP A 1 85 ? 7.578 -17.234 -19.141 1 81.81 85 ASP A N 1
ATOM 700 C CA . ASP A 1 85 ? 6.535 -18.109 -19.688 1 81.81 85 ASP A CA 1
ATOM 701 C C . ASP A 1 85 ? 5.676 -18.703 -18.578 1 81.81 85 ASP A C 1
ATOM 703 O O . ASP A 1 85 ? 6.184 -19.031 -17.5 1 81.81 85 ASP A O 1
ATOM 707 N N . GLU A 1 86 ? 4.406 -18.781 -18.781 1 76.81 86 GLU A N 1
ATOM 708 C CA . GLU A 1 86 ? 3.451 -19.297 -17.797 1 76.81 86 GLU A CA 1
ATOM 709 C C . GLU A 1 86 ? 3.82 -20.703 -17.344 1 76.81 86 GLU A C 1
ATOM 711 O O . GLU A 1 86 ? 3.582 -21.078 -16.188 1 76.81 86 GLU A O 1
ATOM 716 N N . ASP A 1 87 ? 4.324 -21.422 -18.281 1 78.75 87 ASP A N 1
ATOM 717 C CA . ASP A 1 87 ? 4.68 -22.797 -17.969 1 78.75 87 ASP A CA 1
ATOM 718 C C . ASP A 1 87 ? 5.902 -22.859 -17.062 1 78.75 87 ASP A C 1
ATOM 720 O O . ASP A 1 87 ? 6.203 -23.906 -16.484 1 78.75 87 ASP A O 1
ATOM 724 N N . GLU A 1 88 ? 6.461 -21.688 -16.938 1 79.5 88 GLU A N 1
ATOM 725 C CA . GLU A 1 88 ? 7.652 -21.625 -16.094 1 79.5 88 GLU A CA 1
ATOM 726 C C . GLU A 1 88 ? 7.301 -21.25 -14.656 1 79.5 88 GLU A C 1
ATOM 728 O O . GLU A 1 88 ? 8.148 -21.328 -13.766 1 79.5 88 GLU A O 1
ATOM 733 N N . LEU A 1 89 ? 6.098 -20.906 -14.414 1 85.31 89 LEU A N 1
ATOM 734 C CA . LEU A 1 89 ? 5.699 -20.562 -13.055 1 85.31 89 LEU A CA 1
ATOM 735 C C . LEU A 1 89 ? 5.641 -21.812 -12.172 1 85.31 89 LEU A C 1
ATOM 737 O O . LEU A 1 89 ? 4.941 -22.766 -12.492 1 85.31 89 LEU A O 1
ATOM 741 N N . PRO A 1 90 ? 6.477 -21.797 -11.125 1 82.19 90 PRO A N 1
ATOM 742 C CA . PRO A 1 90 ? 6.383 -22.922 -10.195 1 82.19 90 PRO A CA 1
ATOM 743 C C . PRO A 1 90 ? 4.984 -23.094 -9.609 1 82.19 90 PRO A C 1
ATOM 745 O O . PRO A 1 90 ? 4.336 -22.109 -9.25 1 82.19 90 PRO A O 1
ATOM 748 N N . GLU A 1 91 ? 4.391 -24.344 -9.75 1 82.56 91 GLU A N 1
ATOM 749 C CA . GLU A 1 91 ? 3.1 -24.594 -9.117 1 82.56 91 GLU A CA 1
ATOM 750 C C . GLU A 1 91 ? 3.223 -24.609 -7.598 1 82.56 91 GLU A C 1
ATOM 752 O O . GLU A 1 91 ? 4.191 -25.141 -7.051 1 82.56 91 GLU A O 1
ATOM 757 N N . PRO A 1 92 ? 2.316 -23.844 -6.996 1 80.44 92 PRO A N 1
ATOM 758 C CA . PRO A 1 92 ? 2.414 -23.766 -5.535 1 80.44 92 PRO A CA 1
ATOM 759 C C . PRO A 1 92 ? 2.135 -25.109 -4.859 1 80.44 92 PRO A C 1
ATOM 761 O O . PRO A 1 92 ? 1.485 -25.969 -5.445 1 80.44 92 PRO A O 1
ATOM 764 N N . MET B 1 1 ? 1.608 17.578 -7.863 1 60.06 1 MET B N 1
ATOM 765 C CA . MET B 1 1 ? 2.223 18.594 -7 1 60.06 1 MET B CA 1
ATOM 766 C C . MET B 1 1 ? 3.742 18.469 -7.008 1 60.06 1 MET B C 1
ATOM 768 O O . MET B 1 1 ? 4.273 17.359 -7.074 1 60.06 1 MET B O 1
ATOM 772 N N . SER B 1 2 ? 4.367 19.641 -7.223 1 67.75 2 SER B N 1
ATOM 773 C CA . SER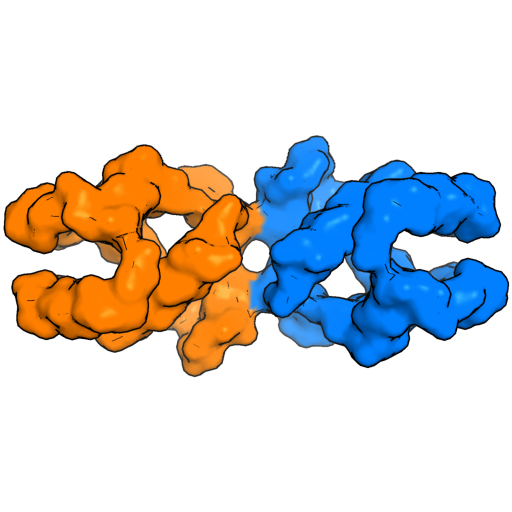 B 1 2 ? 5.82 19.641 -7.359 1 67.75 2 SER B CA 1
ATOM 774 C C . SER B 1 2 ? 6.5 19.375 -6.02 1 67.75 2 SER B C 1
ATOM 776 O O . SER B 1 2 ? 5.941 19.688 -4.965 1 67.75 2 SER B O 1
ATOM 778 N N . ASP B 1 3 ? 7.398 18.391 -5.977 1 77.62 3 ASP B N 1
ATOM 779 C CA . ASP B 1 3 ? 8.305 18.203 -4.848 1 77.62 3 ASP B CA 1
ATOM 780 C C . ASP B 1 3 ? 8.617 19.531 -4.172 1 77.62 3 ASP B C 1
ATOM 782 O O . ASP B 1 3 ? 8.688 19.609 -2.943 1 77.62 3 ASP B O 1
ATOM 786 N N . GLU B 1 4 ? 8.523 20.547 -4.973 1 79.38 4 GLU B N 1
ATOM 787 C CA . GLU B 1 4 ? 8.805 21.891 -4.461 1 79.38 4 GLU B CA 1
ATOM 788 C C . GLU B 1 4 ? 7.68 22.391 -3.566 1 79.38 4 GLU B C 1
ATOM 790 O O . GLU B 1 4 ? 7.93 23 -2.525 1 79.38 4 GLU B O 1
ATOM 795 N N . PHE B 1 5 ? 6.523 22.141 -3.971 1 81.69 5 PHE B N 1
ATOM 796 C CA . PHE B 1 5 ? 5.363 22.531 -3.186 1 81.69 5 PHE B CA 1
ATOM 797 C C . PHE B 1 5 ? 5.379 21.875 -1.814 1 81.69 5 PHE B C 1
ATOM 799 O O . PHE B 1 5 ? 5.199 22.531 -0.793 1 81.69 5 PHE B O 1
ATOM 806 N N . LEU B 1 6 ? 5.594 20.625 -1.724 1 83.75 6 LEU B N 1
ATOM 807 C CA . LEU B 1 6 ? 5.578 19.891 -0.465 1 83.75 6 LEU B CA 1
ATOM 808 C C . LEU B 1 6 ? 6.711 20.344 0.448 1 83.75 6 LEU B C 1
ATOM 810 O O . LEU B 1 6 ? 6.527 20.453 1.663 1 83.75 6 LEU B O 1
ATOM 814 N N . ARG B 1 7 ? 7.801 20.703 -0.134 1 82.25 7 ARG B N 1
ATOM 815 C CA . ARG B 1 7 ? 8.922 21.203 0.65 1 82.25 7 ARG B CA 1
ATOM 816 C C . ARG B 1 7 ? 8.57 22.531 1.321 1 82.25 7 ARG B C 1
ATOM 818 O O . ARG B 1 7 ? 8.977 22.781 2.461 1 82.25 7 ARG B O 1
ATOM 825 N N . GLU B 1 8 ? 7.914 23.297 0.574 1 84.25 8 GLU B N 1
ATOM 826 C CA . GLU B 1 8 ? 7.477 24.578 1.137 1 84.25 8 GLU B CA 1
ATOM 827 C C . GLU B 1 8 ? 6.496 24.375 2.287 1 84.25 8 GLU B C 1
ATOM 829 O O . GLU B 1 8 ? 6.539 25.094 3.285 1 84.25 8 GLU B O 1
ATOM 834 N N . MET B 1 9 ? 5.637 23.391 2.127 1 84.56 9 MET B N 1
ATOM 835 C CA . MET B 1 9 ? 4.633 23.125 3.152 1 84.56 9 MET B CA 1
ATOM 836 C C . MET B 1 9 ? 5.289 22.656 4.445 1 84.56 9 MET B C 1
ATOM 838 O O . MET B 1 9 ? 4.871 23.047 5.539 1 84.56 9 MET B O 1
ATOM 842 N N . VAL B 1 10 ? 6.281 21.781 4.316 1 83.25 10 VAL B N 1
ATOM 843 C CA . VAL B 1 10 ? 6.988 21.25 5.477 1 83.25 10 VAL B CA 1
ATOM 844 C C . VAL B 1 10 ? 7.559 22.406 6.301 1 83.25 10 VAL B C 1
ATOM 846 O O . VAL B 1 10 ? 7.617 22.328 7.531 1 83.25 10 VAL B O 1
ATOM 849 N N . ASN B 1 11 ? 7.855 23.453 5.621 1 84.44 11 ASN B N 1
ATOM 850 C CA . ASN B 1 11 ? 8.43 24.609 6.301 1 84.44 11 ASN B CA 1
ATOM 851 C C . ASN B 1 11 ? 7.344 25.484 6.91 1 84.44 11 ASN B C 1
ATOM 853 O O . ASN B 1 11 ? 7.578 26.156 7.922 1 84.44 11 ASN B O 1
ATOM 857 N N . ARG B 1 12 ? 6.23 25.516 6.344 1 86.88 12 ARG B N 1
ATOM 858 C CA . ARG B 1 12 ? 5.203 26.469 6.734 1 86.88 12 ARG B CA 1
ATOM 859 C C . ARG B 1 12 ? 4.25 25.859 7.758 1 86.88 12 ARG B C 1
ATOM 861 O O . ARG B 1 12 ? 3.641 26.578 8.555 1 86.88 12 ARG B O 1
ATOM 868 N N . ILE B 1 13 ? 4.047 24.594 7.711 1 90.88 13 ILE B N 1
ATOM 869 C CA . ILE B 1 13 ? 3.133 23.938 8.641 1 90.88 13 ILE B CA 1
ATOM 870 C C . ILE B 1 13 ? 3.895 23.484 9.883 1 90.88 13 ILE B C 1
ATOM 872 O O . ILE B 1 13 ? 4.715 22.578 9.82 1 90.88 13 ILE B O 1
ATOM 876 N N . SER B 1 14 ? 3.58 24.078 10.977 1 89 14 SER B N 1
ATOM 877 C CA . SER B 1 14 ? 4.395 23.969 12.18 1 89 14 SER B CA 1
ATOM 878 C C . SER B 1 14 ? 4.27 22.578 12.812 1 89 14 SER B C 1
ATOM 880 O O . SER B 1 14 ? 5.18 22.125 13.508 1 89 14 SER B O 1
ATOM 882 N N . TRP B 1 15 ? 3.156 21.938 12.68 1 92.44 15 TRP B N 1
ATOM 883 C CA . TRP B 1 15 ? 2.945 20.672 13.367 1 92.44 15 TRP B CA 1
ATOM 884 C C . TRP B 1 15 ? 3.344 19.5 12.484 1 92.44 15 TRP B C 1
ATOM 886 O O . TRP B 1 15 ? 3.248 18.344 12.891 1 92.44 15 TRP B O 1
ATOM 896 N N . PHE B 1 16 ? 3.723 19.797 11.125 1 93.5 16 PHE B N 1
ATOM 897 C CA . PHE B 1 16 ? 4.176 18.75 10.219 1 93.5 16 PHE B CA 1
ATOM 898 C C . PHE B 1 16 ? 5.539 18.203 10.648 1 93.5 16 PHE B C 1
ATOM 900 O O . PHE B 1 16 ? 6.422 18.984 11.031 1 93.5 16 PHE B O 1
ATOM 907 N N . SER B 1 17 ? 5.652 16.938 10.672 1 93 17 SER B N 1
ATOM 908 C CA . SER B 1 17 ? 6.934 16.281 10.898 1 93 17 SER B CA 1
ATOM 909 C C . SER B 1 17 ? 7.555 15.812 9.586 1 93 17 SER B C 1
ATOM 911 O O . SER B 1 17 ? 6.855 15.664 8.578 1 93 17 SER B O 1
ATOM 913 N N . PRO B 1 18 ? 8.852 15.625 9.57 1 92.69 18 PRO B N 1
ATOM 914 C CA . PRO B 1 18 ? 9.508 15.133 8.359 1 92.69 18 PRO B CA 1
ATOM 915 C C . PRO B 1 18 ? 8.844 13.875 7.801 1 92.69 18 PRO B C 1
ATOM 917 O O . PRO B 1 18 ? 8.711 13.727 6.582 1 92.69 18 PRO B O 1
ATOM 920 N N . VAL B 1 19 ? 8.445 13.031 8.688 1 95.94 19 VAL B N 1
ATOM 921 C CA . VAL B 1 19 ? 7.832 11.781 8.25 1 95.94 19 VAL B CA 1
ATOM 922 C C . VAL B 1 19 ? 6.52 12.078 7.527 1 95.94 19 VAL B C 1
ATOM 924 O O . VAL B 1 19 ? 6.137 11.352 6.605 1 95.94 19 VAL B O 1
ATOM 927 N N . ASP B 1 20 ? 5.797 13.156 7.926 1 95.62 20 ASP B N 1
ATOM 928 C CA . ASP B 1 20 ? 4.547 13.523 7.27 1 95.62 20 ASP B CA 1
ATOM 929 C C . ASP B 1 20 ? 4.773 13.852 5.797 1 95.62 20 ASP B C 1
ATOM 931 O O . ASP B 1 20 ? 3.953 13.508 4.941 1 95.62 20 ASP B O 1
ATOM 935 N N . TYR B 1 21 ? 5.867 14.453 5.574 1 92.62 21 TYR B N 1
ATOM 936 C CA . TYR B 1 21 ? 6.27 14.766 4.207 1 92.62 21 TYR B CA 1
ATOM 937 C C . TYR B 1 21 ? 6.434 13.492 3.387 1 92.62 21 TYR B C 1
ATOM 939 O O . TYR B 1 21 ? 5.922 13.391 2.268 1 92.62 21 TYR B O 1
ATOM 947 N N . GLU B 1 22 ? 7.18 12.547 3.92 1 96.38 22 GLU B N 1
ATOM 948 C CA . GLU B 1 22 ? 7.398 11.273 3.232 1 96.38 22 GLU B CA 1
ATOM 949 C C . GLU B 1 22 ? 6.082 10.547 2.99 1 96.38 22 GLU B C 1
ATOM 951 O O . GLU B 1 22 ? 5.887 9.945 1.932 1 96.38 22 GLU B O 1
ATOM 956 N N . ILE B 1 23 ? 5.184 10.586 4 1 97.88 23 ILE B N 1
ATOM 957 C CA . ILE B 1 23 ? 3.863 9.984 3.873 1 97.88 23 ILE B CA 1
ATOM 958 C C . ILE B 1 23 ? 3.102 10.641 2.725 1 97.88 23 ILE B C 1
ATOM 960 O O . ILE B 1 23 ? 2.537 9.953 1.871 1 97.88 23 ILE B O 1
ATOM 964 N N . MET B 1 24 ? 3.109 12 2.643 1 95.94 24 MET B N 1
ATOM 965 C CA . MET B 1 24 ? 2.395 12.742 1.61 1 95.94 24 MET B CA 1
ATOM 966 C C . MET B 1 24 ? 2.967 12.445 0.229 1 95.94 24 MET B C 1
ATOM 968 O O . MET B 1 24 ? 2.217 12.289 -0.737 1 95.94 24 MET B O 1
ATOM 972 N N . LEU B 1 25 ? 4.297 12.32 0.122 1 95.06 25 LEU B N 1
ATOM 973 C CA . LEU B 1 25 ? 4.945 11.992 -1.144 1 95.06 25 LEU B CA 1
ATOM 974 C C . LEU B 1 25 ? 4.535 10.602 -1.621 1 95.06 25 LEU B C 1
ATOM 976 O O . LEU B 1 25 ? 4.301 10.391 -2.814 1 95.06 25 LEU B O 1
ATOM 980 N N . PHE B 1 26 ? 4.473 9.711 -0.633 1 97.19 26 PHE B N 1
ATOM 981 C CA . PHE B 1 26 ? 4.023 8.359 -0.954 1 97.19 26 PHE B CA 1
ATOM 982 C C . PHE B 1 26 ? 2.637 8.383 -1.589 1 97.19 26 PHE B C 1
ATOM 984 O O . PHE B 1 26 ? 2.414 7.766 -2.631 1 97.19 26 PHE B O 1
ATOM 991 N N . TYR B 1 27 ? 1.728 9.102 -0.998 1 97.12 27 TYR B N 1
ATOM 992 C CA . TYR B 1 27 ? 0.349 9.133 -1.474 1 97.12 27 TYR B CA 1
ATOM 993 C C . TYR B 1 27 ? 0.235 9.945 -2.758 1 97.12 27 TYR B C 1
ATOM 995 O O . TYR B 1 27 ? -0.693 9.75 -3.545 1 97.12 27 TYR B O 1
ATOM 1003 N N . GLU B 1 28 ? 1.119 10.914 -2.908 1 93.62 28 GLU B N 1
ATOM 1004 C CA . GLU B 1 28 ? 1.141 11.633 -4.176 1 93.62 28 GLU B CA 1
ATOM 1005 C C . GLU B 1 28 ? 1.413 10.688 -5.344 1 93.62 28 GLU B C 1
ATOM 1007 O O . GLU B 1 28 ? 0.803 10.82 -6.41 1 93.62 28 GLU B O 1
ATOM 1012 N N . ASP B 1 29 ? 2.279 9.758 -5.117 1 94.06 29 ASP B N 1
ATOM 1013 C CA . ASP B 1 29 ? 2.684 8.812 -6.152 1 94.06 29 ASP B CA 1
ATOM 1014 C C . ASP B 1 29 ? 1.714 7.633 -6.23 1 94.06 29 ASP B C 1
ATOM 1016 O O . ASP B 1 29 ? 1.575 7.004 -7.285 1 94.06 29 ASP B O 1
ATOM 1020 N N . HIS B 1 30 ? 1.09 7.371 -5.055 1 96.06 30 HIS B N 1
ATOM 1021 C CA . HIS B 1 30 ? 0.221 6.203 -4.945 1 96.06 30 HIS B CA 1
ATOM 1022 C C . HIS B 1 30 ? -1.096 6.559 -4.266 1 96.06 30 HIS B C 1
ATOM 1024 O O . HIS B 1 30 ? -1.229 6.41 -3.047 1 96.06 30 HIS B O 1
ATOM 1030 N N . ASP B 1 31 ? -2.057 6.965 -5.031 1 95.44 31 ASP B N 1
ATOM 1031 C CA . ASP B 1 31 ? -3.375 7.285 -4.492 1 95.44 31 ASP B CA 1
ATOM 1032 C C . ASP B 1 31 ? -4.203 6.02 -4.277 1 95.44 31 ASP B C 1
ATOM 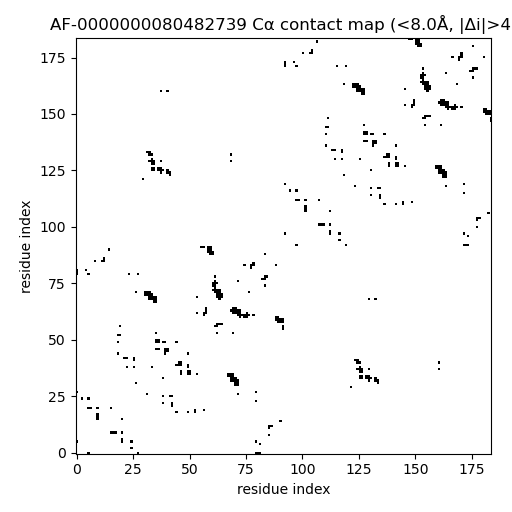1034 O O . ASP B 1 31 ? -5.113 5.727 -5.055 1 95.44 31 ASP B O 1
ATOM 1038 N N . ILE B 1 32 ? -3.834 5.285 -3.23 1 97.88 32 ILE B N 1
ATOM 1039 C CA . ILE B 1 32 ? -4.434 3.996 -2.904 1 97.88 32 ILE B CA 1
ATOM 1040 C C . ILE B 1 32 ? -4.781 3.949 -1.419 1 97.88 32 ILE B C 1
ATOM 1042 O O . ILE B 1 32 ? -4.418 4.852 -0.661 1 97.88 32 ILE B O 1
ATOM 1046 N N . ALA B 1 33 ? -5.57 2.938 -0.979 1 98.31 33 ALA B N 1
ATOM 1047 C CA . ALA B 1 33 ? -5.918 2.668 0.413 1 98.31 33 ALA B CA 1
ATOM 1048 C C . ALA B 1 33 ? -4.949 1.671 1.039 1 98.31 33 ALA B C 1
ATOM 1050 O O . ALA B 1 33 ? -4.875 0.516 0.612 1 98.31 33 ALA B O 1
ATOM 1051 N N . VAL B 1 34 ? -4.195 2.133 2.096 1 98.56 34 VAL B N 1
ATOM 1052 C CA . VAL B 1 34 ? -3.184 1.229 2.629 1 98.56 34 VAL B CA 1
ATOM 1053 C C . VAL B 1 34 ? -3.102 1.383 4.148 1 98.56 34 VAL B C 1
ATOM 1055 O O . VAL B 1 34 ? -3.566 2.381 4.699 1 98.56 34 VAL B O 1
ATOM 1058 N N . THR B 1 35 ? -2.531 0.36 4.805 1 98.56 35 THR B N 1
ATOM 1059 C CA . THR B 1 35 ? -2.299 0.408 6.242 1 98.56 35 THR B CA 1
ATOM 1060 C C . THR B 1 35 ? -1.063 1.243 6.566 1 98.56 35 THR B C 1
ATOM 1062 O O . THR B 1 35 ? -0.205 1.448 5.703 1 98.56 35 THR B O 1
ATOM 1065 N N . ALA B 1 36 ? -1.001 1.626 7.832 1 98.56 36 ALA B N 1
ATOM 1066 C CA . ALA B 1 36 ? 0.193 2.318 8.312 1 98.56 36 ALA B CA 1
ATOM 1067 C C . ALA B 1 36 ? 1.435 1.445 8.156 1 98.56 36 ALA B C 1
ATOM 1069 O O . ALA B 1 36 ? 2.514 1.945 7.832 1 98.56 36 ALA B O 1
ATOM 1070 N N . LYS B 1 37 ? 1.261 0.134 8.375 1 98.25 37 LYS B N 1
ATOM 1071 C CA . LYS B 1 37 ? 2.355 -0.815 8.195 1 98.25 37 LYS B CA 1
ATOM 1072 C C . LYS B 1 37 ? 2.885 -0.784 6.766 1 98.25 37 LYS B C 1
ATOM 1074 O O . LYS B 1 37 ? 4.098 -0.784 6.547 1 98.25 37 LYS B O 1
ATOM 1079 N N . SER B 1 38 ? 2.041 -0.719 5.785 1 98.5 38 SER B N 1
ATOM 1080 C CA . SER B 1 38 ? 2.438 -0.654 4.383 1 98.5 38 SER B CA 1
ATOM 1081 C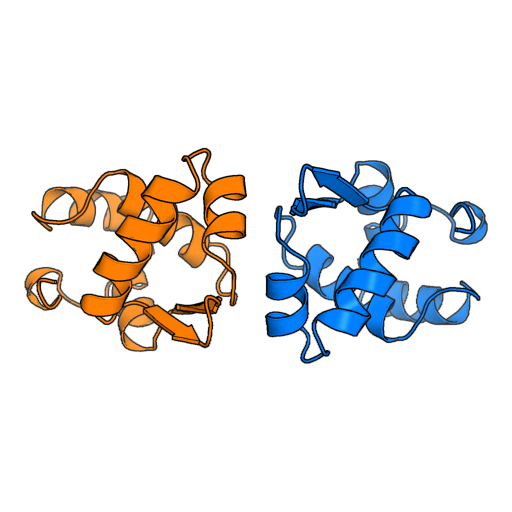 C . SER B 1 38 ? 3.162 0.652 4.074 1 98.5 38 SER B C 1
ATOM 1083 O O . SER B 1 38 ? 4.168 0.656 3.361 1 98.5 38 SER B O 1
ATOM 1085 N N . ILE B 1 39 ? 2.584 1.736 4.578 1 98.69 39 ILE B N 1
ATOM 1086 C CA . ILE B 1 39 ? 3.221 3.029 4.348 1 98.69 39 ILE B CA 1
ATOM 1087 C C . ILE B 1 39 ? 4.652 3.002 4.883 1 98.69 39 ILE B C 1
ATOM 1089 O O . ILE B 1 39 ? 5.594 3.355 4.172 1 98.69 39 ILE B O 1
ATOM 1093 N N . ALA B 1 40 ? 4.809 2.535 6.141 1 98.56 40 ALA B N 1
ATOM 1094 C CA . ALA B 1 40 ? 6.113 2.492 6.793 1 98.56 40 ALA B CA 1
ATOM 1095 C C . ALA B 1 40 ? 7.117 1.693 5.965 1 98.56 40 ALA B C 1
ATOM 1097 O O . ALA B 1 40 ? 8.273 2.094 5.828 1 98.56 40 ALA B O 1
ATOM 1098 N N . ALA B 1 41 ? 6.668 0.633 5.379 1 97.94 41 ALA B N 1
ATOM 1099 C CA . ALA B 1 41 ? 7.535 -0.255 4.605 1 97.94 41 ALA B CA 1
ATOM 1100 C C . ALA B 1 41 ? 8.047 0.439 3.35 1 97.94 41 ALA B C 1
ATOM 1102 O O . ALA B 1 41 ? 9.039 0.004 2.752 1 97.94 41 ALA B O 1
ATOM 1103 N N . ASN B 1 42 ? 7.398 1.512 2.93 1 98.19 42 ASN B N 1
ATOM 1104 C CA . ASN B 1 42 ? 7.738 2.127 1.652 1 98.19 42 ASN B CA 1
ATOM 1105 C C . ASN B 1 42 ? 8.484 3.443 1.846 1 98.19 42 ASN B C 1
ATOM 1107 O O . ASN B 1 42 ? 9.07 3.973 0.9 1 98.19 42 ASN B O 1
ATOM 1111 N N . ILE B 1 43 ? 8.477 3.992 3.031 1 97.38 43 ILE B N 1
ATOM 1112 C CA . ILE B 1 43 ? 9.133 5.281 3.221 1 97.38 43 ILE B CA 1
ATOM 1113 C C . ILE B 1 43 ? 10.281 5.133 4.215 1 97.38 43 ILE B C 1
ATOM 1115 O O . ILE B 1 43 ? 10.93 6.121 4.574 1 97.38 43 ILE B O 1
ATOM 1119 N N . ASP B 1 44 ? 10.594 3.941 4.727 1 91.75 44 ASP B N 1
ATOM 1120 C CA . ASP B 1 44 ? 11.719 3.564 5.574 1 91.75 44 ASP B CA 1
ATOM 1121 C C . ASP B 1 44 ? 11.609 4.215 6.953 1 91.75 44 ASP B C 1
ATOM 1123 O O . ASP B 1 44 ? 12.555 4.844 7.422 1 91.75 44 ASP B O 1
ATOM 1127 N N . TYR B 1 45 ? 10.5 4.336 7.52 1 96.31 45 TYR B N 1
ATOM 1128 C CA . TYR B 1 45 ? 10.219 4.723 8.898 1 96.31 45 TYR B CA 1
ATOM 1129 C C . TYR B 1 45 ? 9.633 3.557 9.68 1 96.31 45 TYR B C 1
ATOM 1131 O O . TYR B 1 45 ? 9.117 2.604 9.094 1 96.31 45 TYR B O 1
ATOM 1139 N N . HIS B 1 46 ? 9.75 3.637 11 1 96.56 46 HIS B N 1
ATOM 1140 C CA . HIS B 1 46 ? 9.195 2.594 11.852 1 96.56 46 HIS B CA 1
ATOM 1141 C C . HIS B 1 46 ? 7.676 2.65 11.875 1 96.56 46 HIS B C 1
ATOM 1143 O O . HIS B 1 46 ? 7.09 3.736 11.914 1 96.56 46 HIS B O 1
ATOM 1149 N N . ARG B 1 47 ? 7.113 1.522 11.891 1 96.81 47 ARG B N 1
ATOM 1150 C CA . ARG B 1 47 ? 5.66 1.391 11.812 1 96.81 47 ARG B CA 1
ATOM 1151 C C . ARG B 1 47 ? 4.98 2.125 12.961 1 96.81 47 ARG B C 1
ATOM 1153 O O . ARG B 1 47 ? 3.949 2.77 12.773 1 96.81 47 ARG B O 1
ATOM 1160 N N . GLN B 1 48 ? 5.508 2.031 14.117 1 97.62 48 GLN B N 1
ATOM 1161 C CA . GLN B 1 48 ? 4.891 2.652 15.281 1 97.62 48 GLN B CA 1
ATOM 1162 C C . GLN B 1 48 ? 4.805 4.168 15.117 1 97.62 48 GLN B C 1
ATOM 1164 O O . GLN B 1 48 ? 3.799 4.781 15.477 1 97.62 48 GLN B O 1
ATOM 1169 N N . TYR B 1 49 ? 5.891 4.746 14.594 1 97.94 49 TYR B N 1
ATOM 1170 C CA . TYR B 1 49 ? 5.895 6.191 14.398 1 97.94 49 TYR B CA 1
ATOM 1171 C C . TYR B 1 49 ? 4.93 6.594 13.289 1 97.94 49 TYR B C 1
ATOM 1173 O O . TYR B 1 49 ? 4.23 7.602 13.406 1 97.94 49 TYR B O 1
ATOM 1181 N N . VAL B 1 50 ? 4.906 5.879 12.242 1 98.56 50 VAL B N 1
ATOM 1182 C CA . VAL B 1 50 ? 3.986 6.156 11.141 1 98.56 50 VAL B CA 1
ATOM 1183 C C . VAL B 1 50 ? 2.545 6.062 11.633 1 98.56 50 VAL B C 1
ATOM 1185 O O . VAL B 1 50 ? 1.701 6.883 11.266 1 98.56 50 VAL B O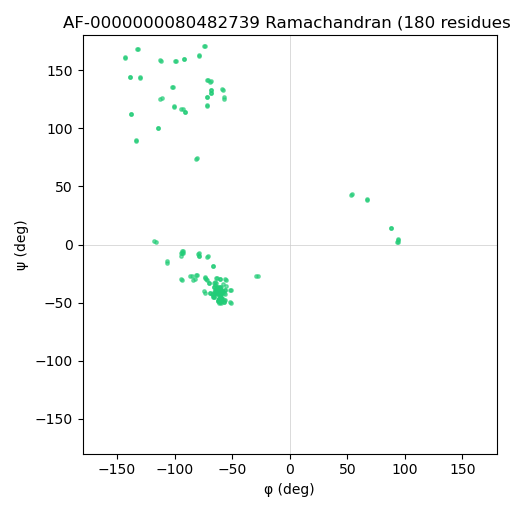 1
ATOM 1188 N N . ASN B 1 51 ? 2.217 5.023 12.438 1 98.38 51 ASN B N 1
ATOM 1189 C CA . ASN B 1 51 ? 0.887 4.906 13.031 1 98.38 51 ASN B CA 1
ATOM 1190 C C . ASN B 1 51 ? 0.478 6.191 13.742 1 98.38 51 ASN B C 1
ATOM 1192 O O . ASN B 1 51 ? -0.631 6.691 13.547 1 98.38 51 ASN B O 1
ATOM 1196 N N . LYS B 1 52 ? 1.352 6.676 14.578 1 98 52 LYS B N 1
ATOM 1197 C CA . LYS B 1 52 ? 1.085 7.898 15.328 1 98 52 LYS B CA 1
ATOM 1198 C C . LYS B 1 52 ? 0.833 9.078 14.391 1 98 52 LYS B C 1
ATOM 1200 O O . LYS B 1 52 ? -0.107 9.844 14.594 1 98 52 LYS B O 1
ATOM 1205 N N . ARG B 1 53 ? 1.696 9.195 13.383 1 98.19 53 ARG B N 1
ATOM 1206 C CA . ARG B 1 53 ? 1.602 10.336 12.484 1 98.19 53 ARG B CA 1
ATOM 1207 C C . ARG B 1 53 ? 0.359 10.242 11.602 1 98.19 53 ARG B C 1
ATOM 1209 O O . ARG B 1 53 ? -0.247 11.266 11.266 1 98.19 53 ARG B O 1
ATOM 1216 N N . MET B 1 54 ? -0.051 9.039 11.234 1 98.56 54 MET B N 1
ATOM 1217 C CA . MET B 1 54 ? -1.273 8.875 10.453 1 98.56 54 MET B CA 1
ATOM 1218 C C . MET B 1 54 ? -2.49 9.352 11.234 1 98.56 54 MET B C 1
ATOM 1220 O O . MET B 1 54 ? -3.432 9.898 10.664 1 98.56 54 MET B O 1
ATOM 1224 N N . ARG B 1 55 ? -2.514 9.125 12.539 1 98.06 55 ARG B N 1
ATOM 1225 C CA . ARG B 1 55 ? -3.602 9.617 13.375 1 98.06 55 ARG B CA 1
ATOM 1226 C C . ARG B 1 55 ? -3.648 11.148 13.359 1 98.06 55 ARG B C 1
ATOM 1228 O O . ARG B 1 55 ? -4.727 11.734 13.258 1 98.06 55 ARG B O 1
ATOM 1235 N N . VAL B 1 56 ? -2.506 11.758 13.438 1 97.25 56 VAL B N 1
ATOM 1236 C CA . VAL B 1 56 ? -2.408 13.211 13.414 1 97.25 56 VAL B CA 1
ATOM 1237 C C . VAL B 1 56 ? -2.928 13.75 12.086 1 97.25 56 VAL B C 1
ATOM 1239 O O . VAL B 1 56 ? -3.73 14.68 12.055 1 97.25 56 VAL B O 1
ATOM 1242 N N . LEU B 1 57 ? -2.477 13.18 10.969 1 97.31 57 LEU B N 1
ATOM 1243 C CA . LEU B 1 57 ? -2.871 13.609 9.633 1 97.31 57 LEU B CA 1
ATOM 1244 C C . LEU B 1 57 ? -4.355 13.352 9.398 1 97.31 57 LEU B C 1
ATOM 1246 O O . LEU B 1 57 ? -5.02 14.125 8.703 1 97.31 57 LEU B O 1
ATOM 1250 N N . GLU B 1 58 ? -4.859 12.18 9.977 1 97.88 58 GLU B N 1
ATOM 1251 C CA . GLU B 1 58 ? -6.293 11.898 9.945 1 97.88 58 GLU B CA 1
ATOM 1252 C C . GLU B 1 58 ? -7.082 12.977 10.688 1 97.88 58 GLU B C 1
ATOM 1254 O O . GLU B 1 58 ? -8.094 13.469 10.18 1 97.88 58 GLU B O 1
ATOM 1259 N N . ASP B 1 59 ? -6.633 13.336 11.859 1 96.75 59 ASP B N 1
ATOM 1260 C CA . ASP B 1 59 ? -7.293 14.352 12.664 1 96.75 59 ASP B CA 1
ATOM 1261 C C . ASP B 1 59 ? -7.324 15.695 11.938 1 96.75 59 ASP B C 1
ATOM 1263 O O . ASP B 1 59 ? -8.258 16.484 12.109 1 96.75 59 ASP B O 1
ATOM 1267 N N . ALA B 1 60 ? -6.316 15.906 11.102 1 95.44 60 ALA B N 1
ATOM 1268 C CA . ALA B 1 60 ? -6.234 17.141 10.32 1 95.44 60 ALA B CA 1
ATOM 1269 C C . ALA B 1 60 ? -7.156 17.078 9.109 1 95.44 60 ALA B C 1
ATOM 1271 O O . ALA B 1 60 ? -7.281 18.062 8.367 1 95.44 60 ALA B O 1
ATOM 1272 N N . GLY B 1 61 ? -7.715 15.938 8.883 1 95.75 61 GLY B N 1
ATOM 1273 C CA . GLY B 1 61 ? -8.719 15.805 7.84 1 95.75 61 GLY B CA 1
ATOM 1274 C C . GLY B 1 61 ? -8.141 15.352 6.512 1 95.75 61 GLY B C 1
ATOM 1275 O O . GLY B 1 61 ? -8.859 15.258 5.516 1 95.75 61 GLY B O 1
ATOM 1276 N N . LEU B 1 62 ? -6.914 15.055 6.453 1 96.56 62 LEU B N 1
ATOM 1277 C CA . LEU B 1 62 ? -6.234 14.742 5.199 1 96.56 62 LEU B CA 1
ATOM 1278 C C . LEU B 1 62 ? -6.48 13.297 4.793 1 96.56 62 LEU B C 1
ATOM 1280 O O . LEU B 1 62 ? -6.453 12.969 3.605 1 96.56 62 LEU B O 1
ATOM 1284 N N . PHE B 1 63 ? -6.738 12.453 5.789 1 98.5 63 PHE B N 1
ATOM 1285 C CA . PHE B 1 63 ? -6.949 11.031 5.523 1 98.5 63 PHE B CA 1
ATOM 1286 C C . PHE B 1 63 ? -8.227 10.539 6.203 1 98.5 63 PHE B C 1
ATOM 1288 O O . PHE B 1 63 ? -8.594 11.031 7.273 1 98.5 63 PHE B O 1
ATOM 1295 N N . SER B 1 64 ? -8.922 9.656 5.559 1 98.62 64 SER B N 1
ATOM 1296 C CA . SER B 1 64 ? -9.914 8.82 6.223 1 98.62 64 SER B CA 1
ATOM 1297 C C . SER B 1 64 ? -9.305 7.508 6.707 1 98.62 64 SER B C 1
ATOM 1299 O O . SER B 1 64 ? -8.211 7.129 6.273 1 98.62 64 SER B O 1
ATOM 1301 N N . ASN B 1 65 ? -9.93 6.895 7.621 1 98.62 65 ASN B N 1
ATOM 1302 C CA . ASN B 1 65 ? -9.484 5.656 8.25 1 98.62 65 ASN B CA 1
ATOM 1303 C C . ASN B 1 65 ? -10.641 4.676 8.445 1 98.62 65 ASN B C 1
ATOM 1305 O O . ASN B 1 65 ? -11.602 4.973 9.156 1 98.62 65 ASN B O 1
ATOM 1309 N N . GLU B 1 66 ? -10.617 3.648 7.773 1 97.56 66 GLU B N 1
ATOM 1310 C CA . GLU B 1 66 ? -11.562 2.555 7.973 1 97.56 66 GLU B CA 1
ATOM 1311 C C . GLU B 1 66 ? -10.852 1.295 8.461 1 97.56 66 GLU B C 1
ATOM 1313 O O . GLU B 1 66 ? -10.375 0.491 7.656 1 97.56 66 GLU B O 1
ATOM 1318 N N . GLU B 1 67 ? -10.945 1.1 9.75 1 96.62 67 GLU B N 1
ATOM 1319 C CA . GLU B 1 67 ? -10.359 -0.072 10.398 1 96.62 67 GLU B CA 1
ATOM 1320 C C . GLU B 1 67 ? -8.875 -0.211 10.047 1 96.62 67 GLU B C 1
ATOM 1322 O O . GLU B 1 67 ? -8.43 -1.283 9.633 1 96.62 67 GLU B O 1
ATOM 1327 N N . GLY B 1 68 ? -8.156 0.863 10.055 1 97.56 68 GLY B N 1
ATOM 1328 C CA . GLY B 1 68 ? -6.711 0.824 9.898 1 97.56 68 GLY B CA 1
ATOM 1329 C C . GLY B 1 68 ? -6.266 1.006 8.461 1 97.56 68 GLY B C 1
ATOM 1330 O O . GLY B 1 68 ? -5.07 0.972 8.164 1 97.56 68 GLY B O 1
ATOM 1331 N N . ILE B 1 69 ? -7.203 1.214 7.527 1 98.38 69 ILE B N 1
ATOM 1332 C CA . ILE B 1 69 ? -6.906 1.495 6.129 1 98.38 69 ILE B CA 1
ATOM 1333 C C . ILE B 1 69 ? -7.039 2.992 5.863 1 98.38 69 ILE B C 1
ATOM 1335 O O . ILE B 1 69 ? -8.133 3.555 5.977 1 98.38 69 ILE B O 1
ATOM 1339 N N . TYR B 1 70 ? -5.93 3.592 5.453 1 98.81 70 TYR B N 1
ATOM 1340 C CA . TYR B 1 70 ? -5.902 5.035 5.246 1 98.81 70 TYR B CA 1
ATOM 1341 C C . TYR B 1 70 ? -6 5.375 3.766 1 98.81 70 TYR B C 1
ATOM 1343 O O . TYR B 1 70 ? -5.367 4.723 2.93 1 98.81 70 TYR B O 1
ATOM 1351 N N . GLU B 1 71 ? -6.785 6.312 3.473 1 98.62 71 GLU B N 1
ATOM 1352 C CA . GLU B 1 71 ? -6.953 6.859 2.129 1 98.62 71 GLU B CA 1
ATOM 1353 C C . GLU B 1 71 ? -7.062 8.383 2.16 1 98.62 71 GLU B C 1
ATOM 1355 O O . GLU B 1 71 ? -7.605 8.953 3.107 1 98.62 71 GLU B O 1
ATOM 1360 N N . LEU B 1 72 ? -6.523 9 1.17 1 98.5 72 LEU B N 1
ATOM 1361 C CA . LEU B 1 72 ? -6.684 10.445 1.083 1 98.5 72 LEU B CA 1
ATOM 1362 C C . LEU B 1 72 ? -8.156 10.828 1.035 1 98.5 72 LEU B C 1
ATOM 1364 O O . LEU B 1 72 ? -8.945 10.203 0.319 1 98.5 72 LEU B O 1
ATOM 1368 N N . THR B 1 73 ? -8.523 11.789 1.83 1 97.88 73 THR B N 1
ATOM 1369 C CA . THR B 1 73 ? -9.82 12.438 1.631 1 97.88 73 THR B CA 1
ATOM 1370 C C . THR B 1 73 ? -9.781 13.359 0.412 1 97.88 73 THR B C 1
ATOM 1372 O O . THR B 1 73 ? -8.727 13.562 -0.184 1 97.88 73 THR B O 1
ATOM 1375 N N . GLU B 1 74 ? -11.016 13.883 0.003 1 96.94 74 GLU B N 1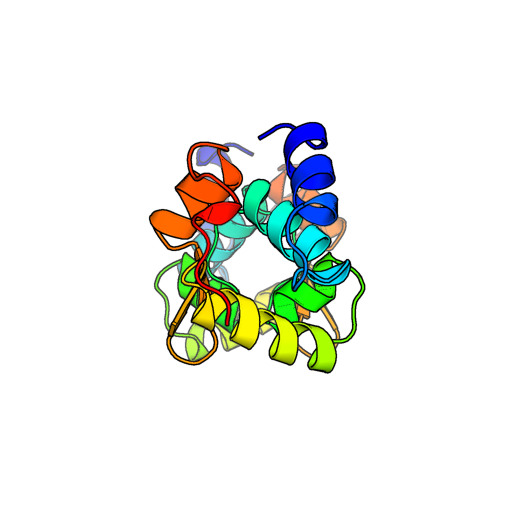
ATOM 1376 C CA . GLU B 1 74 ? -11.016 14.914 -1.026 1 96.94 74 GLU B CA 1
ATOM 1377 C C . GLU B 1 74 ? -10.164 16.109 -0.612 1 96.94 74 GLU B C 1
ATOM 1379 O O . GLU B 1 74 ? -9.422 16.656 -1.425 1 96.94 74 GLU B O 1
ATOM 1384 N N . PHE B 1 75 ? -10.305 16.484 0.668 1 95.44 75 PHE B N 1
ATOM 1385 C CA . PHE B 1 75 ? -9.492 17.578 1.22 1 95.44 75 PHE B CA 1
ATOM 1386 C C . PHE B 1 75 ? -8.008 17.234 1.12 1 95.44 75 PHE B C 1
ATOM 1388 O O . PHE B 1 75 ? -7.203 18.094 0.734 1 95.44 75 PHE B O 1
ATOM 1395 N N . GLY B 1 76 ? -7.598 16.047 1.475 1 95.5 76 GLY B N 1
ATOM 1396 C CA . GLY B 1 76 ? -6.219 15.609 1.371 1 95.5 76 GLY B CA 1
ATOM 1397 C C . GLY B 1 76 ? -5.676 15.672 -0.044 1 95.5 76 GLY B C 1
ATOM 1398 O O . GLY B 1 76 ? -4.535 16.078 -0.26 1 95.5 76 GLY B O 1
ATOM 1399 N N . ARG B 1 77 ? -6.496 15.297 -1.048 1 96.38 77 ARG B N 1
ATOM 1400 C CA . ARG B 1 77 ? -6.098 15.352 -2.451 1 96.38 77 ARG B CA 1
ATOM 1401 C C . ARG B 1 77 ? -5.902 16.797 -2.904 1 96.38 77 ARG B C 1
ATOM 1403 O O . ARG B 1 77 ? -4.941 17.109 -3.613 1 96.38 77 ARG B O 1
ATOM 1410 N N . GLU B 1 78 ? -6.816 17.656 -2.551 1 93.75 78 GLU B N 1
ATOM 1411 C CA . GLU B 1 78 ? -6.703 19.062 -2.891 1 93.75 78 GLU B CA 1
ATOM 1412 C C . GLU B 1 78 ? -5.465 19.688 -2.256 1 93.75 78 GLU B C 1
ATOM 1414 O O . GLU B 1 78 ? -4.801 20.531 -2.871 1 93.75 78 GLU B O 1
ATOM 1419 N N . PHE B 1 79 ? -5.242 19.234 -1.012 1 93.5 79 PHE B N 1
ATOM 1420 C CA . PHE B 1 79 ? -4.055 19.719 -0.319 1 93.5 79 PHE B CA 1
ATOM 1421 C C . PHE B 1 79 ? -2.791 19.344 -1.089 1 93.5 79 PHE B C 1
ATOM 1423 O O . PHE B 1 79 ? -1.943 20.203 -1.351 1 93.5 79 PHE B O 1
ATOM 1430 N N . LEU B 1 80 ? -2.654 18.125 -1.463 1 92.81 80 LEU B N 1
ATOM 1431 C CA . LEU B 1 80 ? -1.481 17.641 -2.186 1 92.81 80 LEU B CA 1
ATOM 1432 C C . LEU B 1 80 ? -1.37 18.312 -3.549 1 92.81 80 LEU B C 1
ATOM 1434 O O . LEU B 1 80 ? -0.265 18.516 -4.059 1 92.81 80 LEU B O 1
ATOM 1438 N N . ALA B 1 81 ? -2.518 18.688 -4.105 1 91.69 81 ALA B N 1
ATOM 1439 C CA . ALA B 1 81 ? -2.543 19.328 -5.41 1 91.69 81 ALA B CA 1
ATOM 1440 C C . ALA B 1 81 ? -2.156 20.812 -5.297 1 91.69 81 ALA B C 1
ATOM 1442 O O . ALA B 1 81 ? -1.971 21.484 -6.305 1 91.69 81 ALA B O 1
ATOM 1443 N N . GLY B 1 82 ? -2.078 21.281 -4.074 1 89.56 82 GLY B N 1
ATOM 1444 C CA . GLY B 1 82 ? -1.718 22.672 -3.861 1 89.56 82 GLY B CA 1
ATOM 1445 C C . GLY B 1 82 ? -2.914 23.609 -3.867 1 89.56 82 GLY B C 1
ATOM 1446 O O . GLY B 1 82 ? -2.758 24.812 -3.992 1 89.56 82 GLY B O 1
ATOM 1447 N N . ASN B 1 83 ? -4.074 23.078 -3.773 1 90.88 83 ASN B N 1
ATOM 1448 C CA . ASN B 1 83 ? -5.301 23.875 -3.869 1 90.88 83 ASN B CA 1
ATOM 1449 C C . ASN B 1 83 ? -5.809 24.281 -2.49 1 90.88 83 ASN B C 1
ATOM 1451 O O . ASN B 1 83 ? -6.812 24.984 -2.381 1 90.88 83 ASN B O 1
ATOM 1455 N N . VAL B 1 84 ? -5.242 23.797 -1.419 1 86.56 84 VAL B N 1
ATOM 1456 C CA . VAL B 1 84 ? -5.586 24.141 -0.045 1 86.56 84 VAL B CA 1
ATOM 1457 C C . VAL B 1 84 ? -4.43 24.906 0.602 1 86.56 84 VAL B C 1
ATOM 1459 O O . VAL B 1 84 ? -3.279 24.453 0.544 1 86.56 84 VAL B O 1
ATOM 1462 N N . ASP B 1 85 ? -4.809 26 1.058 1 81.94 85 ASP B N 1
ATOM 1463 C CA . ASP B 1 85 ? -3.789 26.781 1.747 1 81.94 85 ASP B CA 1
ATOM 1464 C C . ASP B 1 85 ? -3.373 26.109 3.055 1 81.94 85 ASP B C 1
ATOM 1466 O O . ASP B 1 85 ? -4.207 25.547 3.758 1 81.94 85 ASP B O 1
ATOM 1470 N N . GLU B 1 86 ? -2.102 26.141 3.367 1 76.94 86 GLU B N 1
ATOM 1471 C CA . GLU B 1 86 ? -1.542 25.5 4.559 1 76.94 86 GLU B CA 1
ATOM 1472 C C . GLU B 1 86 ? -2.203 26.031 5.828 1 76.94 86 GLU B C 1
ATOM 1474 O O . GLU B 1 86 ? -2.346 25.297 6.809 1 76.94 86 GLU B O 1
ATOM 1479 N N . ASP B 1 87 ? -2.521 27.266 5.75 1 78.88 87 ASP B N 1
ATOM 1480 C CA . ASP B 1 87 ? -3.129 27.891 6.922 1 78.88 87 ASP B CA 1
ATOM 1481 C C . ASP B 1 87 ? -4.559 27.391 7.133 1 78.88 87 ASP B C 1
ATOM 1483 O O . ASP B 1 87 ? -5.145 27.594 8.195 1 78.88 87 ASP B O 1
ATOM 1487 N N . GLU B 1 88 ? -4.977 26.703 6.117 1 79.62 88 GLU B N 1
ATOM 1488 C CA . GLU B 1 88 ? -6.34 26.188 6.188 1 79.62 88 GLU B CA 1
ATOM 1489 C C . GLU B 1 88 ? -6.363 24.766 6.77 1 79.62 88 GLU B C 1
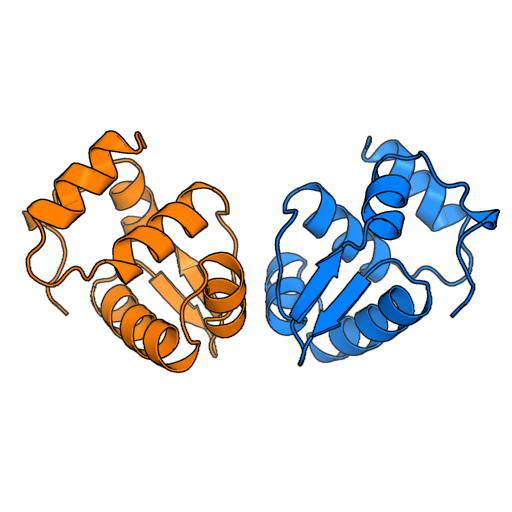ATOM 1491 O O . GLU B 1 88 ? -7.434 24.234 7.078 1 79.62 88 GLU B O 1
ATOM 1496 N N . LEU B 1 89 ? -5.242 24.203 6.957 1 85.38 89 LEU B N 1
ATOM 1497 C CA . LEU B 1 89 ? -5.207 22.844 7.523 1 85.38 89 LEU B CA 1
ATOM 1498 C C . LEU B 1 89 ? -5.582 22.875 9 1 85.38 89 LEU B C 1
ATOM 1500 O O . LEU B 1 89 ? -4.969 23.594 9.789 1 85.38 89 LEU B O 1
ATOM 1504 N N . PRO B 1 90 ? -6.648 22.156 9.32 1 82.44 90 PRO B N 1
ATOM 1505 C CA . PRO B 1 90 ? -6.984 22.062 10.742 1 82.44 90 PRO B CA 1
ATOM 1506 C C . PRO B 1 90 ? -5.84 21.5 11.586 1 82.44 90 PRO B C 1
ATOM 1508 O O . PRO B 1 90 ? -5.188 20.531 11.172 1 82.44 90 PRO B O 1
ATOM 1511 N N . GLU B 1 91 ? -5.438 22.25 12.68 1 82.94 91 GLU B N 1
ATOM 1512 C CA . GLU B 1 91 ? -4.426 21.703 13.578 1 82.94 91 GLU B CA 1
ATOM 1513 C C . GLU B 1 91 ? -4.969 20.5 14.359 1 82.94 91 GLU B C 1
ATOM 1515 O O . GLU B 1 91 ? -6.117 20.516 14.797 1 82.94 91 GLU B O 1
ATOM 1520 N N . PRO B 1 92 ? -4.164 19.453 14.305 1 80.62 92 PRO B N 1
ATOM 1521 C CA . PRO B 1 92 ? -4.652 18.25 14.992 1 80.62 92 PRO B CA 1
ATOM 1522 C C . PRO B 1 92 ? -4.773 18.453 16.5 1 80.62 92 PRO B C 1
ATOM 1524 O O . PRO B 1 92 ? -4.121 19.328 17.078 1 80.62 92 PRO B O 1
#

Organism: Haloferax mediterranei (strain ATCC 33500 / DSM 1411 / JCM 8866 / NBRC 14739 / NCIMB 2177 / R-4) (NCBI:txid523841)

Radius of gyration: 18.15 Å; Cα contacts (8 Å, |Δi|>4): 263; chains: 2; bounding box: 25×52×38 Å

Solvent-accessible surface area (backbone atoms only — not comparable to full-atom values): 10129 Å² total; per-residue (Å²): 103,54,74,62,54,55,55,52,43,56,72,68,36,83,86,55,46,75,66,52,52,49,52,51,52,50,42,71,77,44,87,56,42,33,28,41,61,24,51,14,66,66,65,78,48,57,42,70,60,39,43,55,49,50,50,43,42,30,63,30,48,31,30,44,70,61,93,62,33,34,27,70,28,76,62,25,50,36,38,57,60,65,72,44,59,72,87,67,52,53,78,100,100,54,74,63,55,57,54,52,44,57,70,68,35,84,86,56,47,76,64,53,53,49,53,51,52,48,41,70,78,44,88,56,43,35,28,42,60,22,51,15,68,66,64,79,50,57,42,72,58,39,43,55,50,50,51,44,42,30,63,32,47,32,31,45,71,61,94,62,33,34,28,70,27,75,62,25,50,36,39,58,60,64,75,45,59,72,89,67,52,51,78,99